Protein AF-M7T7T0-F1 (afdb_monomer)

Foldseek 3Di:
DDPVVCCVVCVVVVVVVVVVPDDPLNVLVVQLVVLVVVLVVLQVVLVVLCPLLPPDPPDQPDPVSLVVNVVSLVVNVVSLLSNLVSLVVSQPPDDPDPVSNVVSVVSSVVSVVSSVVSVVVSLVPPVSSVVNVPPPDDDDDDDDDDDDDDDDDDDDDDDDDDDDDDDDDPPVPPVVVVVVVVLSVVVVVLVVQLVVLVVVLVVLVVVLVVLVVVLVVCVVVVVVVSNVVSVVVNVVSVVVNVVSVVSNVVSVVVVVVSSD

Mean predicted aligned error: 19.82 Å

Secondary structure (DSSP, 8-state):
--HHHHHHHHHHHHHHHHHH---HHHHHHHHHHHHHHHHHHHHHHHHHHHTHHHH-SSSPPPHHHHHHHHHHHHHHHHHHHHHHHHHHHHHTS--S-HHHHHHHHHHHHHHHHHHHHHHHHHHT-HHHHTSTTS-SS---------------------------------SSSHHHHHHHHHHHHHHHHHHHHHHHHHHHHHHHHHHHHHHHHHHHHHHHTT-HHHHHHHHHHHHHHHHHHHHHHHHHHHHHHHHHHTT-

Sequence (260 aa):
MCRDCRTTIFSKRDFVNSTSFKPPDQRAYETLRQFERGIQQLLPNFQKALIPLQQDEASPPSHTQIQTASKLRKRLTDSFTKYDTAARRLRDLKTDSATQKLLQKAIYAAASSFLHMHMLPLKNLPRMLKRSSSSSSSSNNSKGRLLLPNGQSASSTASPLRNGMMTTDLETASQATDAASEASTAVSALETEEKELRERLVVLEEQRYLVQVMIGNAHGARRFEEVSALSRNVEELDVEIREVKGRVGEVEDRWRGVYT

Structure (mmCIF, N/CA/C/O backbone):
data_AF-M7T7T0-F1
#
_entry.id   AF-M7T7T0-F1
#
loop_
_atom_site.group_PDB
_atom_site.id
_atom_site.type_symbol
_atom_site.label_atom_id
_atom_site.label_alt_id
_atom_site.label_comp_id
_atom_site.label_asym_id
_atom_site.label_entity_id
_atom_site.label_seq_id
_atom_site.pdbx_PDB_ins_code
_atom_site.Cartn_x
_atom_site.Cartn_y
_atom_site.Cartn_z
_atom_site.occupancy
_atom_site.B_iso_or_equiv
_atom_site.auth_seq_id
_atom_site.auth_comp_id
_atom_site.auth_asym_id
_atom_site.auth_atom_id
_atom_site.pdbx_PDB_model_num
ATOM 1 N N . MET A 1 1 ? 6.636 17.157 53.186 1.00 70.19 1 MET A N 1
ATOM 2 C CA . MET A 1 1 ? 6.407 18.111 52.073 1.00 70.19 1 MET A CA 1
ATOM 3 C C . MET A 1 1 ? 4.952 17.992 51.639 1.00 70.19 1 MET A C 1
ATOM 5 O O . MET A 1 1 ? 4.494 16.863 51.523 1.00 70.19 1 MET A O 1
ATOM 9 N N . CYS A 1 2 ? 4.221 19.098 51.457 1.00 90.12 2 CYS A N 1
ATOM 10 C CA . CYS A 1 2 ? 2.790 19.042 51.115 1.00 90.12 2 CYS A CA 1
ATOM 11 C C . CYS A 1 2 ? 2.538 18.695 49.632 1.00 90.12 2 CYS A C 1
ATOM 13 O O . CYS A 1 2 ? 3.463 18.749 48.817 1.00 90.12 2 CYS A O 1
ATOM 15 N N . ARG A 1 3 ? 1.296 18.334 49.273 1.00 84.38 3 ARG A N 1
ATOM 16 C CA . ARG A 1 3 ? 0.927 17.945 47.897 1.00 84.38 3 ARG A CA 1
ATOM 17 C C . ARG A 1 3 ? 1.118 19.105 46.917 1.00 84.38 3 ARG A C 1
ATOM 19 O O . ARG A 1 3 ? 1.768 18.931 45.892 1.00 84.38 3 ARG A O 1
ATOM 26 N N . ASP A 1 4 ? 0.645 20.291 47.269 1.00 83.19 4 ASP A N 1
ATOM 27 C CA . ASP A 1 4 ? 0.726 21.486 46.422 1.00 83.19 4 ASP A CA 1
ATOM 28 C C . ASP A 1 4 ? 2.166 21.995 46.326 1.00 83.19 4 ASP A C 1
ATOM 30 O O . ASP A 1 4 ? 2.648 22.276 45.235 1.00 83.19 4 ASP A O 1
ATOM 34 N N . CYS A 1 5 ? 2.898 21.952 47.446 1.00 84.25 5 CYS A N 1
ATOM 35 C CA . CYS A 1 5 ? 4.339 22.188 47.542 1.00 84.25 5 CYS A CA 1
ATOM 36 C C . CYS A 1 5 ? 5.133 21.299 46.569 1.00 84.25 5 CYS A C 1
ATOM 38 O O . CYS A 1 5 ? 6.073 21.754 45.919 1.00 84.25 5 CYS A O 1
ATOM 40 N N . ARG A 1 6 ? 4.776 20.008 46.486 1.00 83.75 6 ARG A N 1
ATOM 41 C CA . ARG A 1 6 ? 5.403 19.051 45.566 1.00 83.75 6 ARG A CA 1
ATOM 42 C C . ARG A 1 6 ? 5.068 19.406 44.118 1.00 83.75 6 ARG A C 1
ATOM 44 O O . ARG A 1 6 ? 5.966 19.405 43.283 1.00 83.75 6 ARG A O 1
ATOM 51 N N . THR A 1 7 ? 3.808 19.729 43.830 1.00 84.44 7 THR A N 1
ATOM 52 C CA . THR A 1 7 ? 3.362 20.085 42.477 1.00 84.44 7 THR A CA 1
ATOM 53 C C . THR A 1 7 ? 4.026 21.374 41.989 1.00 84.44 7 THR A C 1
ATOM 55 O O . THR A 1 7 ? 4.586 21.378 40.899 1.00 84.44 7 THR A O 1
ATOM 58 N N . THR A 1 8 ? 4.058 22.450 42.777 1.00 86.81 8 THR A N 1
ATOM 59 C CA . THR A 1 8 ? 4.677 23.720 42.355 1.00 86.81 8 THR A CA 1
ATOM 60 C C . THR A 1 8 ? 6.179 23.578 42.118 1.00 86.81 8 THR A C 1
ATOM 62 O O . THR A 1 8 ? 6.652 23.947 41.047 1.00 86.81 8 THR A O 1
ATOM 65 N N . ILE A 1 9 ? 6.920 22.975 43.055 1.00 86.19 9 ILE A N 1
ATOM 66 C CA . ILE A 1 9 ? 8.385 22.857 42.961 1.00 86.19 9 ILE A CA 1
ATOM 67 C C . ILE A 1 9 ? 8.821 21.862 41.876 1.00 86.19 9 ILE A C 1
ATOM 69 O O . ILE A 1 9 ? 9.783 22.133 41.156 1.00 86.19 9 ILE A O 1
ATOM 73 N N . PHE A 1 10 ? 8.134 20.724 41.722 1.00 85.00 10 PHE A N 1
ATOM 74 C CA . PHE A 1 10 ? 8.569 19.686 40.781 1.00 85.00 10 PHE A CA 1
ATOM 75 C C . PHE A 1 10 ? 7.846 19.685 39.432 1.00 85.00 10 PHE A C 1
ATOM 77 O O . PHE A 1 10 ? 8.403 19.108 38.506 1.00 85.00 10 PHE A O 1
ATOM 84 N N . SER A 1 11 ? 6.700 20.357 39.252 1.00 82.12 11 SER A N 1
ATOM 85 C CA . SER A 1 11 ? 5.939 20.366 37.979 1.00 82.12 11 SER A CA 1
ATOM 86 C C . SER A 1 11 ? 6.810 20.590 36.744 1.00 82.12 11 SER A C 1
ATOM 88 O O . SER A 1 11 ? 6.761 19.789 35.818 1.00 82.12 11 SER A O 1
ATOM 90 N N . LYS A 1 12 ? 7.666 21.621 36.738 1.00 81.75 12 LYS A N 1
ATOM 91 C CA . LYS A 1 12 ? 8.559 21.917 35.605 1.00 81.75 12 LYS A CA 1
ATOM 92 C C . LYS A 1 12 ? 9.551 20.781 35.322 1.00 81.75 12 LYS A C 1
ATOM 94 O O . LYS A 1 12 ? 9.789 20.453 34.164 1.00 81.75 12 LYS A O 1
ATOM 99 N N . ARG A 1 13 ? 10.118 20.164 36.364 1.00 83.06 13 ARG A N 1
ATOM 100 C CA . ARG A 1 13 ? 11.068 19.045 36.240 1.00 83.06 13 ARG A CA 1
ATOM 101 C C . ARG A 1 13 ? 10.363 17.754 35.826 1.00 83.06 13 ARG A C 1
ATOM 103 O O . ARG A 1 13 ? 10.856 17.031 34.971 1.00 83.06 13 ARG A O 1
ATOM 110 N N . ASP A 1 14 ? 9.205 17.476 36.407 1.00 79.88 14 ASP A N 1
ATOM 111 C CA . ASP A 1 14 ? 8.441 16.254 36.173 1.00 79.88 14 ASP A CA 1
ATOM 112 C C . ASP A 1 14 ? 7.726 16.313 34.805 1.00 79.88 14 ASP A C 1
ATOM 114 O O . ASP A 1 14 ? 7.586 15.287 34.141 1.00 79.88 14 ASP A O 1
ATOM 118 N N . PHE A 1 15 ? 7.413 17.514 34.299 1.00 78.69 15 PHE A N 1
ATOM 119 C CA . PHE A 1 15 ? 7.053 17.774 32.899 1.00 78.69 15 PHE A CA 1
ATOM 120 C C . PHE A 1 15 ? 8.229 17.521 31.939 1.00 78.69 15 PHE A C 1
ATOM 122 O O . PHE A 1 15 ? 8.067 16.839 30.930 1.00 78.69 15 PHE A O 1
ATOM 129 N N . VAL A 1 16 ? 9.441 17.993 32.256 1.00 79.12 16 VAL A N 1
ATOM 130 C CA . VAL A 1 16 ? 10.654 17.690 31.464 1.00 79.12 16 VAL A CA 1
ATOM 131 C C . VAL A 1 16 ? 10.999 16.186 31.492 1.00 79.12 16 VAL A C 1
ATOM 133 O O . VAL A 1 16 ? 11.411 15.615 30.482 1.00 79.12 16 VAL A O 1
ATOM 136 N N . ASN A 1 17 ? 10.759 15.495 32.607 1.00 76.69 17 ASN A N 1
ATOM 137 C CA . ASN A 1 17 ? 10.970 14.047 32.716 1.00 76.69 17 ASN A CA 1
ATOM 138 C C . ASN A 1 17 ? 9.894 13.228 31.981 1.00 76.69 17 ASN A C 1
ATOM 140 O O . ASN A 1 17 ? 10.213 12.214 31.366 1.00 76.69 17 ASN A O 1
ATOM 144 N N . SER A 1 18 ? 8.634 13.668 31.981 1.00 64.94 18 SER A N 1
ATOM 145 C CA . SER A 1 18 ? 7.563 13.006 31.217 1.00 64.94 18 SER A CA 1
ATOM 146 C C . SER A 1 18 ? 7.633 13.297 29.714 1.00 64.94 18 SER A C 1
ATOM 148 O O . SER A 1 18 ? 7.318 12.416 28.922 1.00 64.94 18 SER A O 1
ATOM 150 N N . THR A 1 19 ? 8.134 14.465 29.297 1.00 70.56 19 THR A N 1
ATOM 151 C CA . THR A 1 19 ? 8.412 14.757 27.875 1.00 70.56 19 THR A CA 1
ATOM 152 C C . THR A 1 19 ? 9.708 14.119 27.358 1.00 70.56 19 THR A C 1
ATOM 154 O O . THR A 1 19 ? 9.811 13.858 26.159 1.00 70.56 19 THR A O 1
ATOM 157 N N . SER A 1 20 ? 10.678 13.796 28.225 1.00 72.19 20 SER A N 1
ATOM 158 C CA . SER A 1 20 ? 11.848 12.986 27.837 1.00 72.19 20 SER A CA 1
ATOM 159 C C . SER A 1 20 ? 11.556 11.477 27.799 1.00 72.19 20 SER A C 1
ATOM 161 O O . SER A 1 20 ? 12.158 10.758 26.995 1.00 72.19 20 SER A O 1
ATOM 163 N N . PHE A 1 21 ? 10.582 10.985 28.576 1.00 76.31 21 PHE A N 1
ATOM 164 C CA . PHE A 1 21 ? 10.086 9.610 28.477 1.00 76.31 21 PHE A CA 1
ATOM 165 C C . PHE A 1 21 ? 9.225 9.393 27.218 1.00 76.31 21 PHE A C 1
ATOM 167 O O . PHE A 1 21 ? 7.999 9.337 27.265 1.00 76.31 21 PHE A O 1
ATOM 174 N N . LYS A 1 22 ? 9.871 9.213 26.060 1.00 80.25 22 LYS A N 1
ATOM 175 C CA . LYS A 1 22 ? 9.167 8.796 24.836 1.00 80.25 22 LYS A CA 1
ATOM 176 C C . LYS A 1 22 ? 8.686 7.337 24.951 1.00 80.25 22 LYS A C 1
ATOM 178 O O . LYS A 1 22 ? 9.557 6.463 25.086 1.00 80.25 22 LYS A O 1
ATOM 183 N N . PRO A 1 23 ? 7.377 7.033 24.840 1.00 84.12 23 PRO A N 1
ATOM 184 C CA . PRO A 1 23 ? 6.865 5.660 24.800 1.00 84.12 23 PRO A CA 1
ATOM 185 C C . PRO A 1 23 ? 7.322 4.912 23.529 1.00 84.12 23 PRO A C 1
ATOM 187 O O . PRO A 1 23 ? 7.733 5.550 22.553 1.00 84.12 23 PRO A O 1
ATOM 190 N N . PRO A 1 24 ? 7.280 3.564 23.511 1.00 85.25 24 PRO A N 1
ATOM 191 C CA . PRO A 1 24 ? 7.803 2.767 22.399 1.00 85.25 24 PRO A CA 1
ATOM 192 C C . PRO A 1 24 ? 7.106 3.061 21.061 1.00 85.25 24 PRO A C 1
ATOM 194 O O . PRO A 1 24 ? 7.791 3.193 20.048 1.00 85.25 24 PRO A O 1
ATOM 197 N N . ASP A 1 25 ? 5.786 3.263 21.058 1.00 86.31 25 ASP A N 1
ATOM 198 C CA . ASP A 1 25 ? 4.997 3.637 19.878 1.00 86.31 25 ASP A CA 1
ATOM 199 C C . ASP A 1 25 ? 5.460 4.960 19.264 1.00 86.31 25 ASP A C 1
ATOM 201 O O . ASP A 1 25 ? 5.625 5.055 18.049 1.00 86.31 25 ASP A O 1
ATOM 205 N N . GLN A 1 26 ? 5.736 5.972 20.097 1.00 87.94 26 GLN A N 1
ATOM 206 C CA . GLN A 1 26 ? 6.241 7.259 19.619 1.00 87.94 26 GLN A CA 1
ATOM 207 C C . GLN A 1 26 ? 7.607 7.086 18.949 1.00 87.94 26 GLN A C 1
ATOM 209 O O . GLN A 1 26 ? 7.832 7.651 17.883 1.00 87.94 26 GLN A O 1
ATOM 214 N N . ARG A 1 27 ? 8.509 6.278 19.523 1.00 90.25 27 ARG A N 1
ATOM 215 C CA . ARG A 1 27 ? 9.829 6.005 18.920 1.00 90.25 27 ARG A CA 1
ATOM 216 C C . ARG A 1 27 ? 9.698 5.257 17.590 1.00 90.25 27 ARG A C 1
ATOM 218 O O . ARG A 1 27 ? 10.398 5.587 16.634 1.00 90.25 27 ARG A O 1
ATOM 225 N N . ALA A 1 28 ? 8.794 4.282 17.506 1.00 90.50 28 ALA A N 1
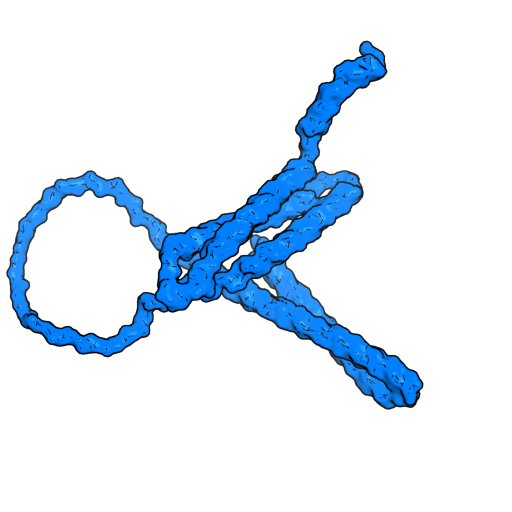ATOM 226 C CA . ALA A 1 28 ? 8.508 3.555 16.271 1.00 90.50 28 ALA A CA 1
ATOM 227 C C . ALA A 1 28 ? 7.891 4.469 15.190 1.00 90.50 28 ALA A C 1
ATOM 229 O O . ALA A 1 28 ? 8.332 4.433 14.042 1.00 90.50 28 ALA A O 1
ATOM 230 N N . TYR A 1 29 ? 6.960 5.357 15.556 1.00 92.81 29 TYR A N 1
ATOM 231 C CA . TYR A 1 29 ? 6.383 6.353 14.647 1.00 92.81 29 TYR A CA 1
ATOM 232 C C . TYR A 1 29 ? 7.406 7.409 14.192 1.00 92.81 29 TYR A C 1
ATOM 234 O O . TYR A 1 29 ? 7.478 7.723 13.005 1.00 92.81 29 TYR A O 1
ATOM 242 N N . GLU A 1 30 ? 8.255 7.914 15.093 1.00 92.94 30 GLU A N 1
ATOM 243 C CA . GLU A 1 30 ? 9.366 8.814 14.746 1.00 92.94 30 GLU A CA 1
ATOM 244 C C . GLU A 1 30 ? 10.352 8.147 13.771 1.00 92.94 30 GLU A C 1
ATOM 246 O O . GLU A 1 30 ? 10.783 8.784 12.810 1.00 92.94 30 GLU A O 1
ATOM 251 N N . THR A 1 31 ? 10.640 6.854 13.958 1.00 93.50 31 THR A N 1
ATOM 252 C CA . THR A 1 31 ? 11.497 6.058 13.058 1.00 93.50 31 THR A CA 1
ATOM 253 C C . THR A 1 31 ? 10.860 5.892 11.672 1.00 93.50 31 THR A C 1
ATOM 255 O O . THR A 1 31 ? 11.511 6.135 10.656 1.00 93.50 31 THR A O 1
ATOM 258 N N . LEU A 1 32 ? 9.569 5.544 11.609 1.00 93.75 32 LEU A N 1
ATOM 259 C CA . LEU A 1 32 ? 8.809 5.453 10.355 1.00 93.75 32 LEU A CA 1
ATOM 260 C C . LEU A 1 32 ? 8.830 6.789 9.597 1.00 93.75 32 LEU A C 1
ATOM 262 O O . LEU A 1 32 ? 9.123 6.830 8.402 1.00 93.75 32 LEU A O 1
ATOM 266 N N . ARG A 1 33 ? 8.607 7.897 10.310 1.00 94.62 33 ARG A N 1
ATOM 267 C CA . ARG A 1 33 ? 8.591 9.253 9.744 1.00 94.62 33 ARG A CA 1
ATOM 268 C C . ARG A 1 33 ? 9.983 9.762 9.344 1.00 94.62 33 ARG A C 1
ATOM 270 O O . ARG A 1 33 ? 10.098 10.641 8.490 1.00 94.62 33 ARG A O 1
ATOM 277 N N . GLN A 1 34 ? 11.053 9.202 9.909 1.00 94.44 34 GLN A N 1
ATOM 278 C CA . GLN A 1 34 ? 12.423 9.435 9.446 1.00 94.44 34 GLN A CA 1
ATOM 279 C C . GLN A 1 34 ? 12.680 8.752 8.093 1.00 94.44 34 GLN A C 1
ATOM 281 O O . GLN A 1 34 ? 13.248 9.383 7.199 1.00 94.44 34 GLN A O 1
ATOM 286 N N . PHE A 1 35 ? 12.214 7.511 7.903 1.00 93.81 35 PHE A N 1
ATOM 287 C CA . PHE A 1 35 ? 12.282 6.836 6.601 1.00 93.81 35 PHE A CA 1
ATOM 288 C C . PHE A 1 35 ? 11.401 7.523 5.543 1.00 93.81 35 PHE A C 1
ATOM 290 O O . PHE A 1 35 ? 11.856 7.698 4.415 1.00 93.81 35 PHE A O 1
ATOM 297 N N . GLU A 1 36 ? 10.203 7.992 5.914 1.00 93.00 36 GLU A N 1
ATOM 298 C CA . GLU A 1 36 ? 9.301 8.779 5.050 1.00 93.00 36 GLU A CA 1
ATOM 299 C C . GLU A 1 36 ? 10.019 9.989 4.423 1.00 93.00 36 GLU A C 1
ATOM 301 O O . GLU A 1 36 ? 10.067 10.141 3.202 1.00 93.00 36 GLU A O 1
ATOM 306 N N . ARG A 1 37 ? 10.664 10.808 5.268 1.00 93.88 37 ARG A N 1
ATOM 307 C CA . ARG A 1 37 ? 11.451 11.981 4.855 1.00 93.88 37 ARG A CA 1
ATOM 308 C C . ARG A 1 37 ? 12.645 11.598 3.983 1.00 93.88 37 ARG A C 1
ATOM 310 O O . ARG A 1 37 ? 12.942 12.293 3.015 1.00 93.88 37 ARG A O 1
ATOM 317 N N . GLY A 1 38 ? 13.316 10.490 4.305 1.00 92.81 38 GLY A N 1
ATOM 318 C CA . GLY A 1 38 ? 14.401 9.947 3.487 1.00 92.81 38 GLY A CA 1
ATOM 319 C C . GLY A 1 38 ? 13.927 9.598 2.075 1.00 92.81 38 GLY A C 1
ATOM 320 O O . GLY A 1 38 ? 14.526 10.039 1.098 1.00 92.81 38 GLY A O 1
ATOM 321 N N . ILE A 1 39 ? 12.806 8.884 1.954 1.00 91.44 39 ILE A N 1
ATOM 322 C CA . ILE A 1 39 ? 12.174 8.543 0.671 1.00 91.44 39 ILE A CA 1
ATOM 323 C C . ILE A 1 39 ? 11.800 9.817 -0.103 1.00 91.44 39 ILE A C 1
ATOM 325 O O . ILE A 1 39 ? 12.199 9.959 -1.259 1.00 91.44 39 ILE A O 1
ATOM 329 N N . GLN A 1 40 ? 11.126 10.776 0.541 1.00 91.00 40 GLN A N 1
ATOM 330 C CA . GLN A 1 40 ? 10.734 12.061 -0.060 1.00 91.00 40 GLN A CA 1
ATOM 331 C C . GLN A 1 40 ? 11.934 12.877 -0.581 1.00 91.00 40 GLN A C 1
ATOM 333 O O . GLN A 1 40 ? 11.810 13.564 -1.592 1.00 91.00 40 GLN A O 1
ATOM 338 N N . GLN A 1 41 ? 13.108 12.783 0.053 1.00 91.19 41 GLN A N 1
ATOM 339 C CA . GLN A 1 41 ? 14.346 13.418 -0.425 1.00 91.19 41 GLN A CA 1
ATOM 340 C C . GLN A 1 41 ? 15.054 12.616 -1.531 1.00 91.19 41 GLN A C 1
ATOM 342 O O . GLN A 1 41 ? 15.694 13.198 -2.410 1.00 91.19 41 GLN A O 1
ATOM 347 N N . LEU A 1 42 ? 14.968 11.285 -1.515 1.00 88.31 42 LEU A N 1
ATOM 348 C CA . LEU A 1 42 ? 15.597 10.419 -2.517 1.00 88.31 42 LEU A CA 1
ATOM 349 C C . LEU A 1 42 ? 14.860 10.436 -3.859 1.00 88.31 42 LEU A C 1
ATOM 351 O O . LEU A 1 42 ? 15.506 10.439 -4.907 1.00 88.31 42 LEU A O 1
ATOM 355 N N . LEU A 1 43 ? 13.529 10.467 -3.830 1.00 86.81 43 LEU A N 1
ATOM 356 C CA . LEU A 1 43 ? 12.667 10.330 -5.002 1.00 86.81 43 LEU A CA 1
ATOM 357 C C . LEU A 1 43 ? 12.887 11.420 -6.082 1.00 86.81 43 LEU A C 1
ATOM 359 O O . LEU A 1 43 ? 13.126 11.037 -7.229 1.00 86.81 43 LEU A O 1
ATOM 363 N N . PRO A 1 44 ? 12.944 12.737 -5.778 1.00 87.50 44 PRO A N 1
ATOM 364 C CA . PRO A 1 44 ? 13.234 13.763 -6.788 1.00 87.50 44 PRO A CA 1
ATOM 365 C C . PRO A 1 44 ? 14.686 13.731 -7.288 1.00 87.50 44 PRO A C 1
ATOM 367 O O . PRO A 1 44 ? 14.959 14.112 -8.424 1.00 87.50 44 PRO A O 1
ATOM 370 N N . ASN A 1 45 ? 15.633 13.254 -6.472 1.00 85.56 45 ASN A N 1
ATOM 371 C CA . ASN A 1 45 ? 17.022 13.064 -6.903 1.00 85.56 45 ASN A CA 1
ATOM 372 C C . ASN A 1 45 ? 17.156 11.879 -7.868 1.00 85.56 45 ASN A C 1
ATOM 374 O O . ASN A 1 45 ? 17.899 11.962 -8.843 1.00 85.56 45 ASN A O 1
ATOM 378 N N . PHE A 1 46 ? 16.397 10.804 -7.638 1.00 83.31 46 PHE A N 1
ATOM 379 C CA . PHE A 1 46 ? 16.285 9.703 -8.586 1.00 83.31 46 PHE A CA 1
ATOM 380 C C . PHE A 1 46 ? 15.602 10.154 -9.885 1.00 83.31 46 PHE A C 1
ATOM 382 O O . PHE A 1 46 ? 16.176 9.949 -10.946 1.00 83.31 46 PHE A O 1
ATOM 389 N N . GLN A 1 47 ? 14.464 10.858 -9.819 1.00 84.06 47 GLN A N 1
ATOM 390 C CA . GLN A 1 47 ? 13.785 11.410 -11.004 1.00 84.06 47 GLN A CA 1
ATOM 391 C C . GLN A 1 47 ? 14.719 12.273 -11.869 1.00 84.06 47 GLN A C 1
ATOM 393 O O . GLN A 1 47 ? 14.809 12.057 -13.074 1.00 84.06 47 GLN A O 1
ATOM 398 N N . LYS A 1 48 ? 15.492 13.186 -11.265 1.00 82.12 48 LYS A N 1
ATOM 399 C CA . LYS A 1 48 ? 16.489 13.998 -11.989 1.00 82.12 48 LYS A CA 1
ATOM 400 C C . LYS A 1 48 ? 17.584 13.165 -12.665 1.00 82.12 48 LYS A C 1
ATOM 402 O O . LYS A 1 48 ? 18.047 13.547 -13.733 1.00 82.12 48 LYS A O 1
ATOM 407 N N . ALA A 1 49 ? 17.981 12.036 -12.077 1.00 78.31 49 ALA A N 1
ATOM 408 C CA . ALA A 1 49 ? 18.958 11.122 -12.671 1.00 78.31 49 ALA A CA 1
ATOM 409 C C . ALA A 1 49 ? 18.394 10.292 -13.843 1.00 78.31 49 ALA A C 1
ATOM 411 O O . ALA A 1 49 ? 19.175 9.689 -14.575 1.00 78.31 49 ALA A O 1
ATOM 412 N N . LEU A 1 50 ? 17.069 10.258 -14.036 1.00 74.31 50 LEU A N 1
ATOM 413 C CA . LEU A 1 50 ? 16.421 9.565 -15.155 1.00 74.31 50 LEU A CA 1
ATOM 414 C C . LEU A 1 50 ? 16.250 10.436 -16.393 1.00 74.31 50 LEU A C 1
ATOM 416 O O . LEU A 1 50 ? 16.314 9.899 -17.489 1.00 74.31 50 LEU A O 1
ATOM 420 N N . ILE A 1 51 ? 16.037 11.747 -16.241 1.00 75.19 51 ILE A N 1
ATOM 421 C CA . ILE A 1 51 ? 15.721 12.638 -17.371 1.00 75.19 51 ILE A CA 1
ATOM 422 C C . ILE A 1 51 ? 16.776 12.535 -18.500 1.00 75.19 51 ILE A C 1
ATOM 424 O O . ILE A 1 51 ? 16.375 12.301 -19.640 1.00 75.19 51 ILE A O 1
ATOM 428 N N . PRO A 1 52 ? 18.103 12.556 -18.229 1.00 68.12 52 PRO A N 1
ATOM 429 C CA . PRO A 1 52 ? 19.118 12.332 -19.268 1.00 68.12 52 PRO A CA 1
ATOM 430 C C . PRO A 1 52 ? 19.089 10.917 -19.871 1.00 68.12 52 PRO A C 1
ATOM 432 O O . PRO A 1 52 ? 19.450 10.728 -21.022 1.00 68.12 52 PRO A O 1
ATOM 435 N N . LEU A 1 53 ? 18.634 9.917 -19.110 1.00 64.50 53 LEU A N 1
ATOM 436 C CA . LEU A 1 53 ? 18.481 8.528 -19.563 1.00 64.50 53 LEU A CA 1
ATOM 437 C C . LEU A 1 53 ? 17.173 8.294 -20.348 1.00 64.50 53 LEU A C 1
ATOM 439 O O . LEU A 1 53 ? 16.916 7.168 -20.771 1.00 64.50 53 LEU A O 1
ATOM 443 N N . GLN A 1 54 ? 16.329 9.322 -20.495 1.00 64.94 54 GLN A N 1
ATOM 444 C CA . GLN A 1 54 ? 15.021 9.260 -21.157 1.00 64.94 54 GLN A CA 1
ATOM 445 C C . GLN A 1 54 ? 14.915 10.129 -22.417 1.00 64.94 54 GLN A C 1
ATOM 447 O O . GLN A 1 54 ? 13.974 9.940 -23.182 1.00 64.94 54 GLN A O 1
ATOM 452 N N . GLN A 1 55 ? 15.827 11.084 -22.621 1.00 61.09 55 GLN A N 1
ATOM 453 C CA . GLN A 1 55 ? 15.726 12.092 -23.687 1.00 61.09 55 GLN A CA 1
ATOM 454 C C . GLN A 1 55 ? 16.726 11.902 -24.838 1.00 61.09 55 GLN A C 1
ATOM 456 O O . GLN A 1 55 ? 16.531 12.489 -25.899 1.00 61.09 55 GLN A O 1
ATOM 461 N N . ASP A 1 56 ? 17.773 11.096 -24.650 1.00 48.53 56 ASP A N 1
ATOM 462 C CA . ASP A 1 56 ? 18.921 11.032 -25.560 1.00 48.53 56 ASP A CA 1
ATOM 463 C C . ASP A 1 56 ? 18.977 9.712 -26.360 1.00 48.53 56 ASP A C 1
ATOM 465 O O . ASP A 1 56 ? 19.501 8.700 -25.900 1.00 48.53 56 ASP A O 1
ATOM 469 N N . GLU A 1 57 ? 18.456 9.737 -27.591 1.00 48.38 57 GLU A N 1
ATOM 470 C CA . GLU A 1 57 ? 18.805 8.765 -28.652 1.00 48.38 57 GLU A CA 1
ATOM 471 C C . GLU A 1 57 ? 20.054 9.218 -29.446 1.00 48.38 57 GLU A C 1
ATOM 473 O O . GLU A 1 57 ? 20.597 8.453 -30.239 1.00 48.38 57 GLU A O 1
ATOM 478 N N . ALA A 1 58 ? 20.524 10.459 -29.246 1.00 51.34 58 ALA A N 1
ATOM 479 C CA . ALA A 1 58 ? 21.662 11.039 -29.968 1.00 51.34 58 ALA A CA 1
ATOM 480 C C . ALA A 1 58 ? 23.002 10.870 -29.225 1.00 51.34 58 ALA A C 1
ATOM 482 O O . ALA A 1 58 ? 24.044 10.701 -29.860 1.00 51.34 58 ALA A O 1
ATOM 483 N N . SER A 1 59 ? 22.978 10.892 -27.890 1.00 49.03 59 SER A N 1
ATOM 484 C CA . SER A 1 59 ? 24.160 10.785 -27.030 1.00 49.03 59 SER A CA 1
ATOM 485 C C . SER A 1 59 ? 24.098 9.492 -26.208 1.00 49.03 59 SER A C 1
ATOM 487 O O . SER A 1 59 ? 23.186 9.346 -25.395 1.00 49.03 59 SER A O 1
ATOM 489 N N . PRO A 1 60 ? 25.048 8.544 -26.338 1.00 54.00 60 PRO A N 1
ATOM 490 C CA . PRO A 1 60 ? 25.025 7.336 -25.518 1.00 54.00 60 PRO A CA 1
ATOM 491 C C . PRO A 1 60 ? 25.163 7.713 -24.029 1.00 54.00 60 PRO A C 1
ATOM 493 O O . PRO A 1 60 ? 26.149 8.364 -23.661 1.00 54.00 60 PRO A O 1
ATOM 496 N N . PRO A 1 61 ? 24.209 7.325 -23.157 1.00 57.44 61 PRO A N 1
ATOM 497 C CA . PRO A 1 61 ? 24.175 7.786 -21.773 1.00 57.44 61 PRO A CA 1
ATOM 498 C C . PRO A 1 61 ? 25.447 7.383 -21.031 1.00 57.44 61 PRO A C 1
ATOM 500 O O . PRO A 1 61 ? 25.874 6.225 -21.066 1.00 57.44 61 PRO A O 1
ATOM 503 N N . SER A 1 62 ? 26.067 8.346 -20.345 1.00 60.34 62 SER A N 1
ATOM 504 C CA . SER A 1 62 ? 27.385 8.133 -19.752 1.00 60.34 62 SER A CA 1
ATOM 505 C C . SER A 1 62 ? 27.328 7.007 -18.720 1.00 60.34 62 SER A C 1
ATOM 507 O O . SER A 1 62 ? 26.450 6.978 -17.855 1.00 60.34 62 SER A O 1
ATOM 509 N N . HIS A 1 63 ? 28.304 6.097 -18.755 1.00 62.34 63 HIS A N 1
ATOM 510 C CA . HIS A 1 63 ? 28.393 4.964 -17.827 1.00 62.34 63 HIS A CA 1
ATOM 511 C C . HIS A 1 63 ? 28.309 5.402 -16.347 1.00 62.34 63 HIS A C 1
ATOM 513 O O . HIS A 1 63 ? 27.751 4.691 -15.509 1.00 62.34 63 HIS A O 1
ATOM 519 N N . THR A 1 64 ? 28.776 6.613 -16.025 1.00 68.88 64 THR A N 1
ATOM 520 C CA . THR A 1 64 ? 28.642 7.216 -14.690 1.00 68.88 64 THR A CA 1
ATOM 521 C C . THR A 1 64 ? 27.186 7.527 -14.315 1.00 68.88 64 THR A C 1
ATOM 523 O O . THR A 1 64 ? 26.794 7.250 -13.183 1.00 68.88 64 THR A O 1
ATOM 526 N N . GLN A 1 65 ? 26.370 8.029 -15.249 1.00 69.06 65 GLN A N 1
ATOM 527 C CA . GLN A 1 65 ? 24.941 8.329 -15.069 1.00 69.06 65 GLN A CA 1
ATOM 528 C C . GLN A 1 65 ? 24.123 7.043 -14.881 1.00 69.06 65 GLN A C 1
ATOM 530 O O . GLN A 1 65 ? 23.304 6.950 -13.968 1.00 69.06 65 GLN A O 1
ATOM 535 N N . ILE A 1 66 ? 24.414 6.007 -15.677 1.00 69.69 66 ILE A N 1
ATOM 536 C CA . ILE A 1 66 ? 23.827 4.665 -15.519 1.00 69.69 66 ILE A CA 1
ATOM 537 C C . ILE A 1 66 ? 24.126 4.116 -14.115 1.00 69.69 66 ILE A C 1
ATOM 539 O O . ILE A 1 66 ? 23.227 3.623 -13.423 1.00 69.69 66 ILE A O 1
ATOM 543 N N . GLN A 1 67 ? 25.373 4.244 -13.647 1.00 72.94 67 GLN A N 1
ATOM 544 C CA . GLN A 1 67 ? 25.752 3.805 -12.305 1.00 72.94 67 GLN A CA 1
ATOM 545 C C . GLN A 1 67 ? 25.117 4.640 -11.185 1.00 72.94 67 GLN A C 1
ATOM 547 O O . GLN A 1 67 ? 24.724 4.060 -10.170 1.00 72.94 67 GLN A O 1
ATOM 552 N N . THR A 1 68 ? 25.012 5.968 -11.306 1.00 76.56 68 THR A N 1
ATOM 553 C CA . THR A 1 68 ? 24.384 6.798 -10.262 1.00 76.56 68 THR A CA 1
ATOM 554 C C . THR A 1 68 ? 22.882 6.552 -10.185 1.00 76.56 68 THR A C 1
ATOM 556 O O . THR A 1 68 ? 22.379 6.357 -9.078 1.00 76.56 68 THR A O 1
ATOM 559 N N . ALA A 1 69 ? 22.181 6.437 -11.317 1.00 74.31 69 ALA A N 1
ATOM 560 C CA . ALA A 1 69 ? 20.773 6.044 -11.355 1.00 74.31 69 ALA A CA 1
ATOM 561 C C . ALA A 1 69 ? 20.553 4.653 -10.731 1.00 74.31 69 ALA A C 1
ATOM 563 O O . ALA A 1 69 ? 19.662 4.484 -9.898 1.00 74.31 69 ALA A O 1
ATOM 564 N N . SER A 1 70 ? 21.413 3.675 -11.037 1.00 75.88 70 SER A N 1
ATOM 565 C CA . SER A 1 70 ? 21.341 2.321 -10.459 1.00 75.88 70 SER A CA 1
ATOM 566 C C . SER A 1 70 ? 21.592 2.307 -8.942 1.00 75.88 70 SER A C 1
ATOM 568 O O . SER A 1 70 ? 20.850 1.672 -8.190 1.00 75.88 70 SER A O 1
ATOM 570 N N . LYS A 1 71 ? 22.592 3.062 -8.462 1.00 80.62 71 LYS A N 1
ATOM 571 C CA . LYS A 1 71 ? 22.898 3.215 -7.025 1.00 80.62 71 LYS A CA 1
ATOM 572 C C . LYS A 1 71 ? 21.775 3.950 -6.280 1.00 80.62 71 LYS A C 1
ATOM 574 O O . LYS A 1 71 ? 21.426 3.557 -5.166 1.00 80.62 71 LYS A O 1
ATOM 579 N N . LEU A 1 72 ? 21.170 4.970 -6.896 1.00 84.06 72 LEU A N 1
ATOM 580 C CA . LEU A 1 72 ? 20.000 5.670 -6.356 1.00 84.06 72 LEU A CA 1
ATOM 581 C C . LEU A 1 72 ? 18.770 4.759 -6.298 1.00 84.06 72 LEU A C 1
ATOM 583 O O . LEU A 1 72 ? 18.133 4.718 -5.248 1.00 84.06 72 LEU A O 1
ATOM 587 N N . ARG A 1 73 ? 18.486 3.981 -7.356 1.00 82.62 73 ARG A N 1
ATOM 588 C CA . ARG A 1 73 ? 17.407 2.978 -7.376 1.00 82.62 73 ARG A CA 1
ATOM 589 C C . ARG A 1 73 ? 17.559 1.996 -6.219 1.00 82.62 73 ARG A C 1
ATOM 591 O O . ARG A 1 73 ? 16.628 1.868 -5.433 1.00 82.62 73 ARG A O 1
ATOM 598 N N . LYS A 1 74 ? 18.739 1.376 -6.060 1.00 82.81 74 LYS A N 1
ATOM 599 C CA . LYS A 1 74 ? 19.000 0.444 -4.951 1.00 82.81 74 LYS A CA 1
ATOM 600 C C . LYS A 1 74 ? 18.769 1.107 -3.590 1.00 82.81 74 LYS A C 1
ATOM 602 O O . LYS A 1 74 ? 17.964 0.609 -2.814 1.00 82.81 74 LYS A O 1
ATOM 607 N N . ARG A 1 75 ? 19.381 2.270 -3.325 1.00 87.00 75 ARG A N 1
ATOM 608 C CA . ARG A 1 75 ? 19.214 2.989 -2.044 1.00 87.00 75 ARG A CA 1
ATOM 609 C C . ARG A 1 75 ? 17.756 3.369 -1.754 1.00 87.00 75 ARG A C 1
ATOM 611 O O . ARG A 1 75 ? 17.355 3.409 -0.593 1.00 87.00 75 ARG A O 1
ATOM 618 N N . LEU A 1 76 ? 16.976 3.668 -2.790 1.00 88.69 76 LEU A N 1
ATOM 619 C CA . LEU A 1 76 ? 15.564 4.024 -2.689 1.00 88.69 76 LEU A CA 1
ATOM 620 C C . LEU A 1 76 ? 14.700 2.782 -2.395 1.00 88.69 76 LEU A C 1
ATOM 622 O O . LEU A 1 76 ? 13.949 2.800 -1.422 1.00 88.69 76 LEU A O 1
ATOM 626 N N . THR A 1 77 ? 14.897 1.666 -3.106 1.00 86.75 77 THR A N 1
ATOM 627 C CA . THR A 1 77 ? 14.287 0.361 -2.773 1.00 86.75 77 THR A CA 1
ATOM 628 C C . THR A 1 77 ? 14.642 -0.092 -1.348 1.00 86.75 77 THR A C 1
ATOM 630 O O . THR A 1 77 ? 13.743 -0.400 -0.567 1.00 86.75 77 THR A O 1
ATOM 633 N N . ASP A 1 78 ? 15.920 -0.008 -0.961 1.00 89.62 78 ASP A N 1
ATOM 634 C CA . ASP A 1 78 ? 16.427 -0.311 0.389 1.00 89.62 78 ASP A CA 1
ATOM 635 C C . ASP A 1 78 ? 15.864 0.617 1.485 1.00 89.62 78 ASP A C 1
ATOM 637 O O . ASP A 1 78 ? 16.062 0.353 2.675 1.00 89.62 78 ASP A O 1
ATOM 641 N N . SER A 1 79 ? 15.245 1.743 1.112 1.00 91.56 79 SER A N 1
ATOM 642 C CA . SER A 1 79 ? 14.575 2.666 2.039 1.00 91.56 79 SER A CA 1
ATOM 643 C C . SER A 1 79 ? 13.094 2.316 2.199 1.00 91.56 79 SER A C 1
ATOM 645 O O . SER A 1 79 ? 12.576 2.378 3.312 1.00 91.56 79 SER A O 1
ATOM 647 N N . PHE A 1 80 ? 12.427 1.874 1.127 1.00 90.50 80 PHE A N 1
ATOM 648 C CA . PHE A 1 80 ? 11.043 1.397 1.193 1.00 90.50 80 PHE A CA 1
ATOM 649 C C . PHE A 1 80 ? 10.890 0.094 1.981 1.00 90.50 80 PHE A C 1
ATOM 651 O O . PHE A 1 80 ? 9.971 -0.007 2.788 1.00 90.50 80 PHE A O 1
ATOM 658 N N . THR A 1 81 ? 11.793 -0.879 1.818 1.00 91.38 81 THR A N 1
ATOM 659 C CA . THR A 1 81 ? 11.737 -2.134 2.597 1.00 91.38 81 THR A CA 1
ATOM 660 C C . THR A 1 81 ? 11.894 -1.869 4.097 1.00 91.38 81 THR A C 1
ATOM 662 O O . THR A 1 81 ? 11.184 -2.451 4.918 1.00 91.38 81 THR A O 1
ATOM 665 N N . LYS A 1 82 ? 12.753 -0.911 4.473 1.00 92.44 82 LYS A N 1
ATOM 666 C CA . LYS A 1 82 ? 12.905 -0.437 5.860 1.00 92.44 82 LYS A CA 1
ATOM 667 C C . LYS A 1 82 ? 11.675 0.319 6.366 1.00 92.44 82 LYS A C 1
ATOM 669 O O . LYS A 1 82 ? 11.306 0.139 7.524 1.00 92.44 82 LYS A O 1
ATOM 674 N N . TYR A 1 83 ? 11.025 1.116 5.516 1.00 94.62 83 TYR A N 1
ATOM 675 C CA . TYR A 1 83 ? 9.771 1.796 5.847 1.00 94.62 83 TYR A CA 1
ATOM 676 C C . TYR A 1 83 ? 8.629 0.799 6.103 1.00 94.62 83 TYR A C 1
ATOM 678 O O . TYR A 1 83 ? 7.980 0.889 7.142 1.00 94.62 83 TYR A O 1
ATOM 686 N N . ASP A 1 84 ? 8.433 -0.198 5.233 1.00 92.25 84 ASP A N 1
ATOM 687 C CA . ASP A 1 84 ? 7.427 -1.253 5.435 1.00 92.25 84 ASP A CA 1
ATOM 688 C C . ASP A 1 84 ? 7.715 -2.089 6.695 1.00 92.25 84 ASP A C 1
ATOM 690 O O . ASP A 1 84 ? 6.842 -2.287 7.540 1.00 9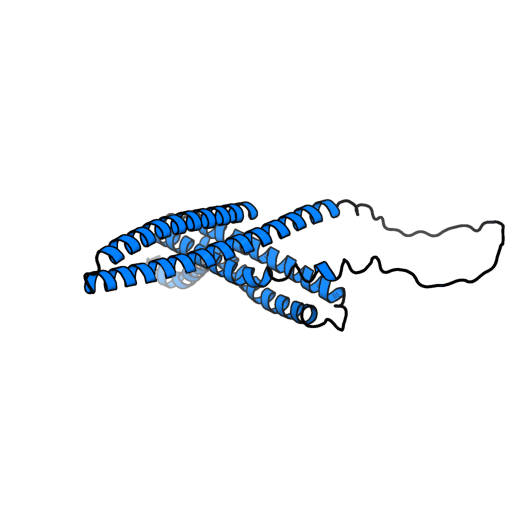2.25 84 ASP A O 1
ATOM 694 N N . THR A 1 85 ? 8.975 -2.485 6.903 1.00 93.38 85 THR A N 1
ATOM 695 C CA . THR A 1 85 ? 9.406 -3.173 8.134 1.00 93.38 85 THR A CA 1
ATOM 696 C C . THR A 1 85 ? 9.105 -2.337 9.387 1.00 93.38 85 THR A C 1
ATOM 698 O O . THR A 1 85 ? 8.641 -2.872 10.396 1.00 93.38 85 THR A O 1
ATOM 701 N N . ALA A 1 86 ? 9.320 -1.016 9.339 1.00 93.56 86 ALA A N 1
ATOM 702 C CA . ALA A 1 86 ? 8.978 -0.111 10.436 1.00 93.56 86 ALA A CA 1
ATOM 703 C C . ALA A 1 86 ? 7.456 0.029 10.634 1.00 93.56 86 ALA A C 1
ATOM 705 O O . ALA A 1 86 ? 6.997 0.059 11.776 1.00 93.56 86 ALA A O 1
ATOM 706 N N . ALA A 1 87 ? 6.670 0.059 9.553 1.00 94.19 87 ALA A N 1
ATOM 707 C CA . ALA A 1 87 ? 5.210 0.116 9.599 1.00 94.19 87 ALA A CA 1
ATOM 708 C C . ALA A 1 87 ? 4.600 -1.154 10.210 1.00 94.19 87 ALA A C 1
ATOM 710 O O . ALA A 1 87 ? 3.768 -1.058 11.115 1.00 94.19 87 ALA A O 1
ATOM 711 N N . ARG A 1 88 ? 5.062 -2.342 9.795 1.00 92.31 88 ARG A N 1
ATOM 712 C CA . ARG A 1 88 ? 4.670 -3.626 10.404 1.00 92.31 88 ARG A CA 1
ATOM 713 C C . ARG A 1 88 ? 5.051 -3.668 11.883 1.00 92.31 88 ARG A C 1
ATOM 715 O O . ARG A 1 88 ? 4.200 -3.935 12.723 1.00 92.31 88 ARG A O 1
ATOM 722 N N . ARG A 1 89 ? 6.283 -3.278 12.234 1.00 91.81 89 ARG A N 1
ATOM 723 C CA . ARG A 1 89 ? 6.743 -3.221 13.634 1.00 91.81 89 ARG A CA 1
ATOM 724 C C . ARG A 1 89 ? 5.933 -2.257 14.514 1.00 91.81 89 ARG A C 1
ATOM 726 O O . ARG A 1 89 ? 5.788 -2.527 15.702 1.00 91.81 89 ARG A O 1
ATOM 733 N N . LEU A 1 90 ? 5.419 -1.155 13.963 1.00 92.00 90 LEU A N 1
ATOM 734 C CA . LEU A 1 90 ? 4.522 -0.236 14.676 1.00 92.00 90 LEU A CA 1
ATOM 735 C C . LEU A 1 90 ? 3.112 -0.828 14.854 1.00 92.00 90 LEU A C 1
ATOM 737 O O . LEU A 1 90 ? 2.510 -0.646 15.908 1.00 92.00 90 LEU A O 1
ATOM 741 N N . ARG A 1 91 ? 2.603 -1.553 13.851 1.00 92.31 91 ARG A N 1
ATOM 742 C CA . ARG A 1 91 ? 1.312 -2.264 13.897 1.00 92.31 91 ARG A CA 1
ATOM 743 C C . ARG A 1 91 ? 1.316 -3.434 14.889 1.00 92.31 91 ARG A C 1
ATOM 745 O O . ARG A 1 91 ? 0.314 -3.671 15.554 1.00 92.31 91 ARG A O 1
ATOM 752 N N . ASP A 1 92 ? 2.434 -4.150 14.971 1.00 90.56 92 ASP A N 1
ATOM 753 C CA . ASP A 1 92 ? 2.580 -5.391 15.745 1.00 90.56 92 ASP A CA 1
ATOM 754 C C . ASP A 1 92 ? 3.113 -5.150 17.174 1.00 90.56 92 ASP A C 1
ATOM 756 O O . ASP A 1 92 ? 3.379 -6.091 17.927 1.00 90.56 92 ASP A O 1
ATOM 760 N N . LEU A 1 93 ? 3.265 -3.883 17.575 1.00 89.44 93 LEU A N 1
ATOM 761 C CA . LEU A 1 93 ? 3.647 -3.508 18.931 1.00 89.44 93 LEU A CA 1
ATOM 762 C C . LEU A 1 93 ? 2.472 -3.751 19.897 1.00 89.44 93 LEU A C 1
ATOM 764 O O . LEU A 1 93 ? 1.384 -3.206 19.711 1.00 89.44 93 LEU A O 1
ATOM 768 N N . LYS A 1 94 ? 2.695 -4.555 20.944 1.00 86.88 94 LYS A N 1
ATOM 769 C CA . LYS A 1 94 ? 1.665 -4.915 21.936 1.00 86.88 94 LYS A CA 1
ATOM 770 C C . LYS A 1 94 ? 1.099 -3.676 22.636 1.00 86.88 94 LYS A C 1
ATOM 772 O O . LYS A 1 94 ? 1.865 -2.876 23.168 1.00 86.88 94 LYS A O 1
ATOM 777 N N . THR A 1 95 ? -0.229 -3.564 22.666 1.00 86.81 95 THR A N 1
ATOM 778 C CA . THR A 1 95 ? -0.957 -2.448 23.281 1.00 86.81 95 THR A CA 1
ATOM 779 C C . THR A 1 95 ? -2.227 -2.914 23.981 1.00 86.81 95 THR A C 1
ATOM 781 O O . THR A 1 95 ? -3.011 -3.687 23.427 1.00 86.81 95 THR A O 1
ATOM 784 N N . ASP A 1 96 ? -2.438 -2.405 25.195 1.00 79.56 96 ASP A N 1
ATOM 785 C CA . ASP A 1 96 ? -3.596 -2.736 26.036 1.00 79.56 96 ASP A CA 1
ATOM 786 C C . ASP A 1 96 ? -4.778 -1.772 25.808 1.00 79.56 96 ASP A C 1
ATOM 788 O O . ASP A 1 96 ? -5.917 -2.060 26.173 1.00 79.56 96 ASP A O 1
ATOM 792 N N . SER A 1 97 ? -4.529 -0.624 25.164 1.00 90.56 97 SER A N 1
ATOM 793 C CA . SER A 1 97 ? -5.546 0.382 24.847 1.00 90.56 97 SER A CA 1
ATOM 794 C C . SER A 1 97 ? -6.173 0.168 23.465 1.00 90.56 97 SER A C 1
ATOM 796 O O . SER A 1 97 ? -5.496 0.186 22.433 1.00 90.56 97 SER A O 1
ATOM 798 N N . ALA A 1 98 ? -7.504 0.057 23.424 1.00 90.06 98 ALA A N 1
ATOM 799 C CA . ALA A 1 98 ? -8.261 -0.102 22.183 1.00 90.06 98 ALA A CA 1
ATOM 800 C C . ALA A 1 98 ? -8.083 1.079 21.206 1.00 90.06 98 ALA A C 1
ATOM 802 O O . ALA A 1 98 ? -7.985 0.864 19.997 1.00 90.06 98 ALA A O 1
ATOM 803 N N . THR A 1 99 ? -7.981 2.318 21.704 1.00 88.50 99 THR A N 1
ATOM 804 C CA . THR A 1 99 ? -7.765 3.506 20.855 1.00 88.50 99 THR A CA 1
ATOM 805 C C . THR A 1 99 ? -6.367 3.520 20.240 1.00 88.50 99 THR A C 1
ATOM 807 O O . THR A 1 99 ? -6.204 3.899 19.081 1.00 88.50 99 THR A O 1
ATOM 810 N N . GLN A 1 100 ? -5.366 3.028 20.970 1.00 88.12 100 GLN A N 1
ATOM 811 C CA . GLN A 1 100 ? -3.991 2.893 20.493 1.00 88.12 100 GLN A CA 1
ATOM 812 C C . GLN A 1 100 ? -3.884 1.824 19.395 1.00 88.12 100 GLN A C 1
ATOM 814 O O . GLN A 1 100 ? -3.254 2.057 18.366 1.00 88.12 100 GLN A O 1
ATOM 819 N N . LYS A 1 101 ? -4.599 0.703 19.544 1.00 91.44 101 LYS A N 1
ATOM 820 C CA . LYS A 1 101 ? -4.708 -0.348 18.519 1.00 91.44 101 LYS A CA 1
ATOM 821 C C . LYS A 1 101 ? -5.417 0.128 17.241 1.00 91.44 101 LYS A C 1
ATOM 823 O O . LYS A 1 101 ? -5.063 -0.300 16.142 1.00 91.44 101 LYS A O 1
ATOM 828 N N . LEU A 1 102 ? -6.396 1.032 17.357 1.00 91.62 102 LEU A N 1
ATOM 829 C CA . LEU A 1 102 ? -7.010 1.707 16.203 1.00 91.62 102 LEU A CA 1
ATOM 830 C C . LEU A 1 102 ? -6.027 2.679 15.528 1.00 91.62 102 LEU A C 1
ATOM 832 O O . LEU A 1 102 ? -5.890 2.647 14.306 1.00 91.62 102 LEU A O 1
ATOM 836 N N . LEU A 1 103 ? -5.292 3.478 16.310 1.00 92.31 103 LEU A N 1
ATOM 837 C CA . LEU A 1 103 ? -4.257 4.391 15.811 1.00 92.31 103 LEU A CA 1
ATOM 838 C C . LEU A 1 103 ? -3.162 3.640 15.033 1.00 92.31 103 LEU A C 1
ATOM 840 O O . LEU A 1 103 ? -2.832 4.024 13.914 1.00 92.31 103 LEU A O 1
ATOM 844 N N . GLN A 1 104 ? -2.642 2.539 15.584 1.00 92.94 104 GLN A N 1
ATOM 845 C CA . GLN A 1 104 ? -1.643 1.681 14.935 1.00 92.94 104 GLN A CA 1
ATOM 846 C C . GLN A 1 104 ? -2.129 1.149 13.576 1.00 92.94 104 GLN A C 1
ATOM 848 O O . GLN A 1 104 ? -1.396 1.222 12.588 1.00 92.94 104 GLN A O 1
ATOM 853 N N . LYS A 1 105 ? -3.382 0.674 13.493 1.00 92.56 105 LYS A N 1
ATOM 854 C CA . LYS A 1 105 ? -4.000 0.241 12.225 1.00 92.56 105 LYS A CA 1
ATOM 855 C C . LYS A 1 105 ? -4.129 1.385 11.216 1.00 92.56 105 LYS A C 1
ATOM 857 O O . LYS A 1 105 ? -3.813 1.187 10.046 1.00 92.56 105 LYS A O 1
ATOM 862 N N . ALA A 1 106 ? -4.564 2.566 11.656 1.00 92.81 106 ALA A N 1
ATOM 863 C CA . ALA A 1 106 ? -4.713 3.735 10.790 1.00 92.81 106 ALA A CA 1
ATOM 864 C C . ALA A 1 106 ? -3.361 4.220 10.234 1.00 92.81 106 ALA A C 1
ATOM 866 O O . ALA A 1 106 ? -3.254 4.498 9.040 1.00 92.81 106 ALA A O 1
ATOM 867 N N . ILE A 1 107 ? -2.311 4.248 11.065 1.00 93.50 107 ILE A N 1
ATOM 868 C CA . ILE A 1 107 ? -0.951 4.588 10.620 1.00 93.50 107 ILE A CA 1
ATOM 869 C C . ILE A 1 107 ? -0.426 3.536 9.635 1.00 93.50 107 ILE A C 1
ATOM 871 O O . ILE A 1 107 ? 0.152 3.911 8.618 1.00 93.50 107 ILE A O 1
ATOM 875 N N . TYR A 1 108 ? -0.657 2.241 9.882 1.00 94.62 108 TYR A N 1
ATOM 876 C CA . TYR A 1 108 ? -0.263 1.183 8.946 1.00 94.62 108 TYR A CA 1
ATOM 877 C C . TYR A 1 108 ? -0.960 1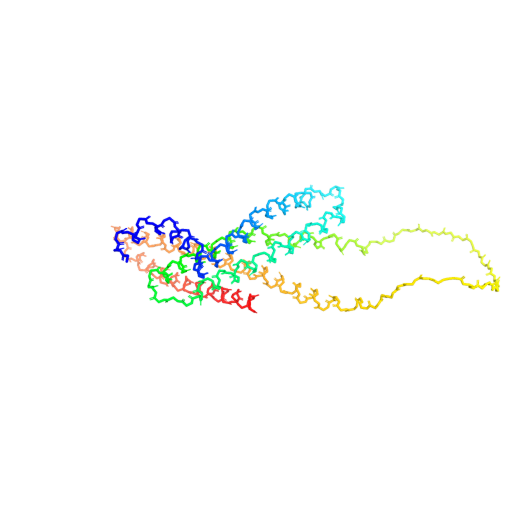.330 7.583 1.00 94.62 108 TYR A C 1
ATOM 879 O O . TYR A 1 108 ? -0.290 1.289 6.557 1.00 94.62 108 TYR A O 1
ATOM 887 N N . ALA A 1 109 ? -2.272 1.587 7.554 1.00 93.31 109 ALA A N 1
ATOM 888 C CA . ALA A 1 109 ? -3.010 1.803 6.306 1.00 93.31 109 ALA A CA 1
ATOM 889 C C . ALA A 1 109 ? -2.511 3.040 5.529 1.00 93.31 109 ALA A C 1
ATOM 891 O O . ALA A 1 109 ? -2.319 2.976 4.313 1.00 93.31 109 ALA A O 1
ATOM 892 N N . ALA A 1 110 ? -2.234 4.148 6.226 1.00 93.25 110 ALA A N 1
ATOM 893 C CA . ALA A 1 110 ? -1.637 5.339 5.621 1.00 93.25 110 ALA A CA 1
ATOM 894 C C . ALA A 1 110 ? -0.224 5.061 5.069 1.00 93.25 110 ALA A C 1
ATOM 896 O O . ALA A 1 110 ? 0.108 5.504 3.969 1.00 93.25 110 ALA A O 1
ATOM 897 N N . ALA A 1 111 ? 0.583 4.279 5.793 1.00 92.56 111 ALA A N 1
ATOM 898 C CA . ALA A 1 111 ? 1.910 3.854 5.361 1.00 92.56 111 ALA A CA 1
ATOM 899 C C . ALA A 1 111 ? 1.857 2.946 4.118 1.00 92.56 111 ALA A C 1
ATOM 901 O O . ALA A 1 111 ? 2.631 3.152 3.185 1.00 92.56 111 ALA A O 1
ATOM 902 N N . SER A 1 112 ? 0.915 1.999 4.045 1.00 90.31 112 SER A N 1
ATOM 903 C CA . SER A 1 112 ? 0.692 1.187 2.840 1.00 90.31 112 SER A CA 1
ATOM 904 C C . SER A 1 112 ? 0.291 2.050 1.637 1.00 90.31 112 SER A C 1
ATOM 906 O O . SER A 1 112 ? 0.860 1.892 0.560 1.00 90.31 112 SER A O 1
ATOM 908 N N . SER A 1 113 ? -0.606 3.026 1.816 1.00 89.62 113 SER A N 1
ATOM 909 C CA . SER A 1 113 ? -0.975 3.969 0.747 1.00 89.62 113 SER A CA 1
ATOM 910 C C . SER A 1 113 ? 0.230 4.786 0.247 1.00 89.62 113 SER A C 1
ATOM 912 O O . SER A 1 113 ? 0.478 4.863 -0.958 1.00 89.62 113 SER A O 1
ATOM 914 N N . PHE A 1 114 ? 1.058 5.303 1.165 1.00 89.75 114 PHE A N 1
ATOM 915 C CA . PHE A 1 114 ? 2.312 5.995 0.838 1.00 89.75 114 PHE A CA 1
ATOM 916 C C . PHE A 1 114 ? 3.290 5.101 0.054 1.00 89.75 114 PHE A C 1
ATOM 918 O O . PHE A 1 114 ? 3.854 5.539 -0.952 1.00 89.75 114 PHE A O 1
ATOM 925 N N . LEU A 1 115 ? 3.466 3.840 0.472 1.00 88.75 115 LEU A N 1
ATOM 926 C CA . LEU A 1 115 ? 4.294 2.863 -0.243 1.00 88.75 115 LEU A CA 1
ATOM 927 C C . LEU A 1 115 ? 3.811 2.664 -1.682 1.00 88.75 115 LEU A C 1
ATOM 929 O O . LEU A 1 115 ? 4.619 2.767 -2.601 1.00 88.75 115 LEU A O 1
ATOM 933 N N . HIS A 1 116 ? 2.516 2.412 -1.886 1.00 82.69 116 HIS A N 1
ATOM 934 C CA . HIS A 1 116 ? 1.953 2.139 -3.211 1.00 82.69 116 HIS A CA 1
ATOM 935 C C . HIS A 1 116 ? 2.111 3.356 -4.141 1.00 82.69 116 HIS A C 1
ATOM 937 O O . HIS A 1 116 ? 2.634 3.219 -5.250 1.00 82.69 116 HIS A O 1
ATOM 943 N N . MET A 1 117 ? 1.771 4.557 -3.656 1.00 84.25 117 MET A N 1
ATOM 944 C CA . MET A 1 117 ? 1.897 5.806 -4.419 1.00 84.25 117 MET A CA 1
ATOM 945 C C . MET A 1 117 ? 3.331 6.121 -4.858 1.00 84.25 117 MET A C 1
ATOM 947 O O . MET A 1 117 ? 3.538 6.632 -5.958 1.00 84.25 117 MET A O 1
ATOM 951 N N . HIS A 1 118 ? 4.328 5.830 -4.019 1.00 79.12 118 HIS A N 1
ATOM 952 C CA . HIS A 1 118 ? 5.724 6.156 -4.318 1.00 79.12 118 HIS A CA 1
ATOM 953 C C . HIS A 1 118 ? 6.526 5.004 -4.943 1.00 79.12 118 HIS A C 1
ATOM 955 O O . HIS A 1 118 ? 7.561 5.277 -5.549 1.00 79.12 118 HIS A O 1
ATOM 961 N N . MET A 1 119 ? 6.048 3.755 -4.875 1.00 76.38 119 MET A N 1
ATOM 962 C CA . MET A 1 119 ? 6.597 2.603 -5.611 1.00 76.38 119 MET A CA 1
ATOM 963 C C . MET A 1 119 ? 6.235 2.619 -7.100 1.00 76.38 119 MET A C 1
ATOM 965 O O . MET A 1 119 ? 7.081 2.287 -7.931 1.00 76.38 119 MET A O 1
ATOM 969 N N . LEU A 1 120 ? 5.003 3.003 -7.455 1.00 62.62 120 LEU A N 1
ATOM 970 C CA . LEU A 1 120 ? 4.510 2.924 -8.837 1.00 62.62 120 LEU A CA 1
ATOM 971 C C . LEU A 1 120 ? 5.405 3.679 -9.856 1.00 62.62 120 LEU A C 1
ATOM 973 O O . LEU A 1 120 ? 5.772 3.083 -10.870 1.00 62.62 120 LEU A O 1
ATOM 977 N N . PRO A 1 121 ? 5.897 4.913 -9.593 1.00 60.31 121 PRO A N 1
ATOM 978 C CA . PRO A 1 121 ? 6.790 5.617 -10.523 1.00 60.31 121 PRO A CA 1
ATOM 979 C C . PRO A 1 121 ? 8.174 4.968 -10.721 1.00 60.31 121 PRO A C 1
ATOM 981 O O . PRO A 1 121 ? 8.889 5.332 -11.652 1.00 60.31 121 PRO A O 1
ATOM 984 N N . LEU A 1 122 ? 8.583 4.029 -9.857 1.00 57.97 122 LEU A N 1
ATOM 985 C CA . LEU A 1 122 ? 9.888 3.353 -9.923 1.00 57.97 122 LEU A CA 1
ATOM 986 C C . LEU A 1 122 ? 9.880 2.097 -10.801 1.00 57.97 122 LEU A C 1
ATOM 988 O O . LEU A 1 122 ? 10.919 1.734 -11.368 1.00 57.97 122 LEU A O 1
ATOM 992 N N . LYS A 1 123 ? 8.730 1.419 -10.911 1.00 52.62 123 LYS A N 1
ATOM 993 C CA . LYS A 1 123 ? 8.612 0.141 -11.630 1.00 52.62 123 LYS A CA 1
ATOM 994 C C . LYS A 1 123 ? 8.642 0.293 -13.154 1.00 52.62 123 LYS A C 1
ATOM 996 O O . LYS A 1 123 ? 9.142 -0.604 -13.822 1.00 52.62 123 LYS A O 1
ATOM 1001 N N . ASN A 1 124 ? 8.291 1.460 -13.699 1.00 50.06 124 ASN A N 1
ATOM 1002 C CA . ASN A 1 124 ? 8.256 1.731 -15.149 1.00 50.06 124 ASN A CA 1
ATOM 1003 C C . ASN A 1 124 ? 9.634 1.789 -15.857 1.00 50.06 124 ASN A C 1
ATOM 1005 O O . ASN A 1 124 ? 9.703 1.971 -17.069 1.00 50.06 124 ASN A O 1
ATOM 1009 N N 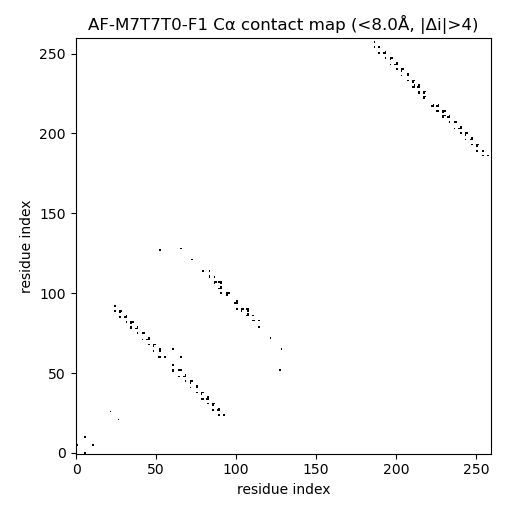. LEU A 1 125 ? 10.746 1.654 -15.125 1.00 51.12 125 LEU A N 1
ATOM 1010 C CA . LEU A 1 125 ? 12.092 2.027 -15.592 1.00 51.12 125 LEU A CA 1
ATOM 1011 C C . LEU A 1 125 ? 13.117 0.903 -15.900 1.00 51.12 125 LEU A C 1
ATOM 1013 O O . LEU A 1 125 ? 14.106 1.205 -16.571 1.00 51.12 125 LEU A O 1
ATOM 1017 N N . PRO A 1 126 ? 12.989 -0.374 -15.464 1.00 48.22 126 PRO A N 1
ATOM 1018 C CA . PRO A 1 126 ? 14.051 -1.369 -15.665 1.00 48.22 126 PRO A CA 1
ATOM 1019 C C . PRO A 1 126 ? 14.234 -1.772 -17.139 1.00 48.22 126 PRO A C 1
ATOM 1021 O O . PRO A 1 126 ? 15.299 -2.266 -17.503 1.00 48.22 126 PRO A O 1
ATOM 1024 N N . ARG A 1 127 ? 13.240 -1.525 -18.007 1.00 46.28 127 ARG A N 1
ATOM 1025 C CA . ARG A 1 127 ? 13.322 -1.844 -19.444 1.00 46.28 127 ARG A CA 1
ATOM 1026 C C . ARG A 1 127 ? 14.300 -0.950 -20.223 1.00 46.28 127 ARG A C 1
ATOM 1028 O O . ARG A 1 127 ? 14.761 -1.371 -21.279 1.00 46.28 127 ARG A O 1
ATOM 1035 N N . MET A 1 128 ? 14.648 0.238 -19.717 1.00 48.28 128 MET A N 1
ATOM 1036 C CA . MET A 1 128 ? 15.541 1.178 -20.419 1.00 48.28 128 MET A CA 1
ATOM 1037 C C . MET A 1 128 ? 17.024 0.850 -20.182 1.00 48.28 128 MET A C 1
ATOM 1039 O O . MET A 1 128 ? 17.794 0.732 -21.132 1.00 48.28 128 MET A O 1
ATOM 1043 N N . LEU A 1 129 ? 17.410 0.581 -18.929 1.00 48.22 129 LEU A N 1
ATOM 1044 C CA . LEU A 1 129 ? 18.802 0.281 -18.550 1.00 48.22 129 LEU A CA 1
ATOM 1045 C C . LEU A 1 129 ? 19.354 -1.027 -19.156 1.00 48.22 129 LEU A C 1
ATOM 1047 O O . LEU A 1 129 ? 20.568 -1.202 -19.215 1.00 48.22 129 LEU A O 1
ATOM 1051 N N . LYS A 1 130 ? 18.490 -1.938 -19.631 1.00 43.00 130 LYS A N 1
ATOM 1052 C CA . LYS A 1 130 ? 18.910 -3.201 -20.270 1.00 43.00 130 LYS A CA 1
ATOM 1053 C C . LYS A 1 130 ? 19.354 -3.033 -21.735 1.00 43.00 130 LYS A C 1
ATOM 1055 O O . LYS A 1 130 ? 19.978 -3.943 -22.268 1.00 43.00 130 LYS A O 1
ATOM 1060 N N . ARG A 1 131 ? 19.091 -1.887 -22.387 1.00 46.22 131 ARG A N 1
ATOM 1061 C CA . ARG A 1 131 ? 19.522 -1.633 -23.783 1.00 46.22 131 ARG A CA 1
ATOM 1062 C C . ARG A 1 131 ? 20.993 -1.222 -23.915 1.00 46.22 131 ARG A C 1
ATOM 1064 O O . ARG A 1 131 ? 21.606 -1.500 -24.939 1.00 46.22 131 ARG A O 1
ATOM 1071 N N . SER A 1 132 ? 21.582 -0.613 -22.885 1.00 41.00 132 SER A N 1
ATOM 1072 C CA . SER A 1 132 ? 22.979 -0.146 -22.905 1.00 41.00 132 SER A CA 1
ATOM 1073 C C . SER A 1 132 ? 24.029 -1.234 -22.643 1.00 41.00 132 SER A C 1
ATOM 1075 O O . SER A 1 132 ? 25.210 -0.986 -22.851 1.00 41.00 132 SER A O 1
ATOM 1077 N N . SER A 1 133 ? 23.630 -2.428 -22.188 1.00 42.50 133 SER A N 1
ATOM 1078 C CA . SER A 1 133 ? 24.539 -3.562 -21.935 1.00 42.50 133 SER A CA 1
ATOM 1079 C C . SER A 1 133 ? 24.468 -4.665 -22.999 1.00 42.50 133 SER A C 1
ATOM 1081 O O . SER A 1 133 ? 25.078 -5.714 -22.819 1.00 42.50 133 SER A O 1
ATOM 1083 N N . SER A 1 134 ? 23.708 -4.467 -24.084 1.00 40.34 134 SER A N 1
ATOM 1084 C CA . SER A 1 134 ? 23.495 -5.469 -25.143 1.00 40.34 134 SER A CA 1
ATOM 1085 C C . SER A 1 134 ? 23.860 -4.977 -26.550 1.00 40.34 134 SER A C 1
ATOM 1087 O O . SER A 1 134 ? 23.425 -5.570 -27.533 1.00 40.34 134 SER A O 1
ATOM 1089 N N . SER A 1 135 ? 24.623 -3.886 -26.671 1.00 39.19 135 SER A N 1
ATOM 1090 C CA . SER A 1 135 ? 25.036 -3.294 -27.955 1.00 39.19 135 SER A CA 1
ATOM 1091 C C . SER A 1 135 ? 26.394 -3.793 -28.474 1.00 39.19 135 SER A C 1
ATOM 1093 O O . SER A 1 135 ? 26.816 -3.406 -29.560 1.00 39.19 135 SER A O 1
ATOM 1095 N N . SER A 1 136 ? 27.082 -4.671 -27.737 1.00 43.06 136 SER A N 1
ATOM 1096 C CA . SER A 1 136 ? 28.414 -5.188 -28.077 1.00 43.06 136 SER A CA 1
ATOM 1097 C C . SER A 1 136 ? 28.378 -6.615 -28.647 1.00 43.06 136 SER A C 1
ATOM 1099 O O . SER A 1 136 ? 29.027 -7.514 -28.111 1.00 43.06 136 SER A O 1
ATOM 1101 N N . SER A 1 137 ? 27.610 -6.844 -29.720 1.00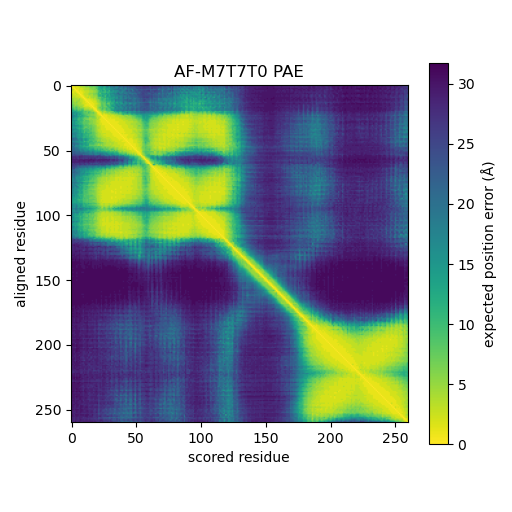 43.53 137 SER A N 1
ATOM 1102 C CA . SER A 1 137 ? 27.734 -8.030 -30.591 1.00 43.53 137 SER A CA 1
ATOM 1103 C C . SER A 1 137 ? 27.018 -7.864 -31.939 1.00 43.53 137 SER A C 1
ATOM 1105 O O . SER A 1 137 ? 25.895 -7.377 -31.996 1.00 43.53 137 SER A O 1
ATOM 1107 N N . SER A 1 138 ? 27.650 -8.385 -32.995 1.00 36.44 138 SER A N 1
ATOM 1108 C CA . SER A 1 138 ? 27.033 -8.807 -34.266 1.00 36.44 138 SER A CA 1
ATOM 1109 C C . SER A 1 138 ? 26.376 -7.756 -35.184 1.00 36.44 138 SER A C 1
ATOM 1111 O O . SER A 1 138 ? 25.160 -7.727 -35.356 1.00 36.44 138 SER A O 1
ATOM 1113 N N . SER A 1 139 ? 27.198 -7.050 -35.965 1.00 32.69 139 SER A N 1
ATOM 1114 C CA . SER A 1 139 ? 26.882 -6.745 -37.374 1.00 32.69 139 SER A CA 1
ATOM 1115 C C . SER A 1 139 ? 28.140 -6.947 -38.237 1.00 32.69 139 SER A C 1
ATOM 1117 O O . SER A 1 139 ? 29.259 -6.901 -37.728 1.00 32.69 139 SER A O 1
ATOM 1119 N N . ASN A 1 140 ? 27.971 -7.339 -39.504 1.00 40.78 140 ASN A N 1
ATOM 1120 C CA . ASN A 1 140 ? 28.948 -8.198 -40.188 1.00 40.78 140 ASN A CA 1
ATOM 1121 C C . ASN A 1 140 ? 29.652 -7.533 -41.393 1.00 40.78 140 ASN A C 1
ATOM 1123 O O . ASN A 1 140 ? 29.040 -6.765 -42.127 1.00 40.78 140 ASN A O 1
ATOM 1127 N N . ASN A 1 141 ? 30.894 -7.964 -41.653 1.00 41.88 141 ASN A N 1
ATOM 1128 C CA . ASN A 1 141 ? 31.562 -7.998 -42.965 1.00 41.88 141 ASN A CA 1
ATOM 1129 C C . ASN A 1 141 ? 31.808 -6.673 -43.738 1.00 41.88 141 ASN A C 1
ATOM 1131 O O . ASN A 1 141 ? 30.994 -6.264 -44.565 1.00 41.88 141 ASN A O 1
ATOM 1135 N N . SER A 1 142 ? 33.036 -6.128 -43.662 1.00 36.41 142 SER A N 1
ATOM 1136 C CA . SER A 1 142 ? 33.658 -5.499 -44.846 1.00 36.41 142 SER A CA 1
ATOM 1137 C C . SER A 1 142 ? 35.203 -5.573 -44.898 1.00 36.41 142 SER A C 1
ATOM 1139 O O . SER A 1 142 ? 35.914 -5.059 -44.046 1.00 36.41 142 SER A O 1
ATOM 1141 N N . LYS A 1 143 ? 35.697 -6.235 -45.957 1.00 40.38 143 LYS A N 1
ATOM 1142 C CA . LYS A 1 143 ? 36.952 -6.025 -46.726 1.00 40.38 143 LYS A CA 1
ATOM 1143 C C . LYS A 1 143 ? 38.156 -5.336 -46.029 1.00 40.38 143 LYS A C 1
ATOM 1145 O O . LYS A 1 143 ? 38.205 -4.115 -45.952 1.00 40.38 143 LYS A O 1
ATOM 1150 N N . GLY A 1 144 ? 39.226 -6.097 -45.753 1.00 36.81 144 GLY A N 1
ATOM 1151 C CA . GLY A 1 144 ? 40.534 -5.556 -45.327 1.00 36.81 144 GLY A CA 1
ATOM 1152 C C . GLY A 1 144 ? 41.734 -6.469 -45.636 1.00 36.81 144 GLY A C 1
ATOM 1153 O O . GLY A 1 144 ? 42.279 -7.097 -44.737 1.00 36.81 144 GLY A O 1
ATOM 1154 N N . ARG A 1 145 ? 42.144 -6.579 -46.910 1.00 39.34 145 ARG A N 1
ATOM 1155 C CA . ARG A 1 145 ? 43.289 -7.411 -47.353 1.00 39.34 145 ARG A CA 1
ATOM 1156 C C . ARG A 1 145 ? 44.593 -6.598 -47.377 1.00 39.34 145 ARG A C 1
ATOM 1158 O O . ARG A 1 145 ? 44.733 -5.764 -48.266 1.00 39.34 145 ARG A O 1
ATOM 1165 N N . LEU A 1 146 ? 45.571 -6.928 -46.528 1.00 38.81 146 LEU A N 1
ATOM 1166 C CA . LEU A 1 146 ? 46.992 -6.561 -46.692 1.00 38.81 146 LEU A CA 1
ATOM 1167 C C . LEU A 1 146 ? 47.937 -7.683 -46.211 1.00 38.81 146 LEU A C 1
ATOM 1169 O O . LEU A 1 146 ? 47.487 -8.675 -45.644 1.00 38.81 146 LEU A O 1
ATOM 1173 N N . LEU A 1 147 ? 49.224 -7.557 -46.557 1.00 36.19 147 LEU A N 1
ATOM 1174 C CA . LEU A 1 147 ? 50.264 -8.602 -46.592 1.00 36.19 147 LEU A CA 1
ATOM 1175 C C . LEU A 1 147 ? 51.639 -7.973 -46.195 1.00 36.19 147 LEU A C 1
ATOM 1177 O O . LEU A 1 147 ? 51.711 -6.752 -46.085 1.00 36.19 147 LEU A O 1
ATOM 1181 N N . LEU A 1 148 ? 52.768 -8.676 -45.992 1.00 41.16 148 LEU A N 1
ATOM 1182 C CA . LEU A 1 148 ? 53.080 -10.082 -46.298 1.00 41.16 148 LEU A CA 1
ATOM 1183 C C . LEU A 1 148 ? 53.743 -10.871 -45.108 1.00 41.16 148 LEU A C 1
ATOM 1185 O O . LEU A 1 148 ? 52.935 -11.258 -44.265 1.00 41.16 148 LEU A O 1
ATOM 1189 N N . PRO A 1 149 ? 55.063 -11.207 -44.963 1.00 51.50 149 PRO A N 1
ATOM 1190 C CA . PRO A 1 149 ? 55.434 -12.424 -44.204 1.00 51.50 149 PRO A CA 1
ATOM 1191 C C . PRO A 1 149 ? 56.563 -12.337 -43.134 1.00 51.50 149 PRO A C 1
ATOM 1193 O O . PRO A 1 149 ? 57.475 -11.527 -43.228 1.00 51.50 149 PRO A O 1
ATOM 1196 N N . ASN A 1 150 ? 56.576 -13.354 -42.256 1.00 38.69 150 ASN A N 1
ATOM 1197 C CA . ASN A 1 150 ? 57.753 -14.098 -41.747 1.00 38.69 150 ASN A CA 1
ATOM 1198 C C . ASN A 1 150 ? 58.817 -13.424 -40.833 1.00 38.69 150 ASN A C 1
ATOM 1200 O O . ASN A 1 150 ? 59.334 -12.347 -41.101 1.00 38.69 150 ASN A O 1
ATOM 1204 N N . GLY A 1 151 ? 59.249 -14.172 -39.808 1.00 32.28 151 GLY A N 1
ATOM 1205 C CA . GLY A 1 151 ? 60.394 -13.870 -38.937 1.00 32.28 151 GLY A CA 1
ATOM 1206 C C . GLY A 1 151 ? 60.424 -14.794 -37.711 1.00 32.28 151 GLY A C 1
ATOM 1207 O O . GLY A 1 151 ? 59.398 -14.979 -37.063 1.00 32.28 151 GLY A O 1
ATOM 1208 N N . GLN A 1 152 ? 61.573 -15.404 -37.402 1.00 35.66 152 GLN A N 1
ATOM 1209 C CA . GLN A 1 152 ? 61.742 -16.361 -36.294 1.00 35.66 152 GLN A CA 1
ATOM 1210 C C . GLN A 1 152 ? 62.734 -15.844 -35.233 1.00 35.66 152 GLN A C 1
ATOM 1212 O O . GLN A 1 152 ? 63.542 -14.964 -35.520 1.00 35.66 152 GLN A O 1
ATOM 1217 N N . SER A 1 153 ? 62.724 -16.512 -34.071 1.00 33.84 153 SER A N 1
ATOM 1218 C CA . SER A 1 153 ? 63.839 -16.658 -33.110 1.00 33.84 153 SER A CA 1
ATOM 1219 C C . SER A 1 153 ? 63.968 -15.699 -31.907 1.00 33.8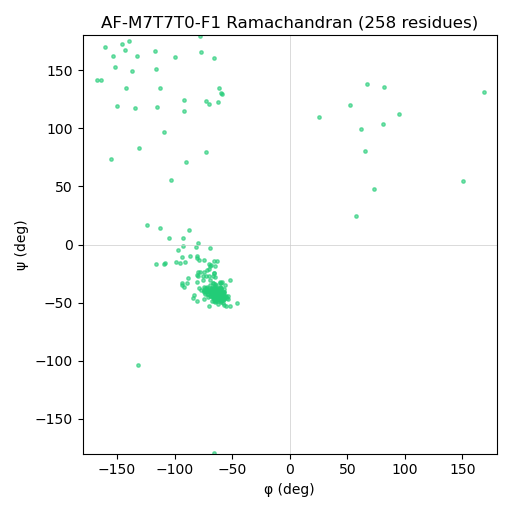4 153 SER A C 1
ATOM 1221 O O . SER A 1 153 ? 64.425 -14.571 -32.016 1.00 33.84 153 SER A O 1
ATOM 1223 N N . ALA A 1 154 ? 63.757 -16.315 -30.735 1.00 34.25 154 ALA A N 1
ATOM 1224 C CA . ALA A 1 154 ? 64.707 -16.413 -29.614 1.00 34.25 154 ALA A CA 1
ATOM 1225 C C . ALA A 1 154 ? 64.918 -15.275 -28.577 1.00 34.25 154 ALA A C 1
ATOM 1227 O O . ALA A 1 154 ? 65.223 -14.131 -28.877 1.00 34.25 154 ALA A O 1
ATOM 1228 N N . SER A 1 155 ? 64.973 -15.752 -27.324 1.00 34.66 155 SER A N 1
ATOM 1229 C CA . SER A 1 155 ? 65.840 -15.324 -26.209 1.00 34.66 155 SER A CA 1
ATOM 1230 C C . SER A 1 155 ? 65.504 -14.089 -25.347 1.00 34.66 155 SER A C 1
ATOM 1232 O O . SER A 1 155 ? 65.856 -12.957 -25.645 1.00 34.66 155 SER A O 1
ATOM 1234 N N . SER A 1 156 ? 65.011 -14.400 -24.140 1.00 40.47 156 SER A N 1
ATOM 1235 C CA . SER A 1 156 ? 65.524 -13.933 -22.833 1.00 40.47 156 SER A CA 1
ATOM 1236 C C . SER A 1 156 ? 65.744 -12.435 -22.540 1.00 40.47 156 SER A C 1
ATOM 1238 O O . SER A 1 156 ? 66.702 -11.819 -23.001 1.00 40.47 156 SER A O 1
ATOM 1240 N N . THR A 1 157 ? 65.047 -11.940 -21.515 1.00 38.19 157 THR A N 1
ATOM 1241 C CA . THR A 1 157 ? 65.656 -11.138 -20.428 1.00 38.19 157 THR A CA 1
ATOM 1242 C C . THR A 1 157 ? 64.822 -11.290 -19.146 1.00 38.19 157 THR A C 1
ATOM 1244 O O . THR A 1 157 ? 63.706 -11.807 -19.198 1.00 38.19 157 THR A O 1
ATOM 1247 N N . ALA A 1 158 ? 65.388 -10.957 -17.981 1.00 36.62 158 ALA A N 1
ATOM 1248 C CA . ALA A 1 158 ? 64.865 -11.388 -16.679 1.00 36.62 158 ALA A CA 1
ATOM 1249 C C . ALA A 1 158 ? 64.011 -10.340 -15.932 1.00 36.62 158 ALA A C 1
ATOM 1251 O O . ALA A 1 158 ? 64.091 -9.138 -16.172 1.00 36.62 158 ALA A O 1
ATOM 1252 N N . SER A 1 159 ? 63.223 -10.838 -14.975 1.00 40.22 159 SER A N 1
ATOM 1253 C CA . SER A 1 159 ? 62.561 -10.102 -13.879 1.00 40.22 159 SER A CA 1
ATOM 1254 C C . SER A 1 159 ? 63.599 -9.506 -12.883 1.00 40.22 159 SER A C 1
ATOM 1256 O O . SER A 1 159 ? 64.785 -9.793 -13.056 1.00 40.22 159 SER A O 1
ATOM 1258 N N . PRO A 1 160 ? 63.226 -8.788 -11.787 1.00 53.44 160 PRO A N 1
ATOM 1259 C CA . PRO A 1 160 ? 61.874 -8.488 -11.280 1.00 53.44 160 PRO A CA 1
ATOM 1260 C C . PRO A 1 160 ? 61.648 -7.047 -10.748 1.00 53.44 160 PRO A C 1
ATOM 1262 O O . PRO A 1 160 ? 62.586 -6.292 -10.523 1.00 53.44 160 PRO A O 1
ATOM 1265 N N . LEU A 1 161 ? 60.400 -6.731 -10.372 1.00 38.72 161 LEU A N 1
ATOM 1266 C CA . LEU A 1 161 ? 60.082 -6.242 -9.015 1.00 38.72 161 LEU A CA 1
ATOM 1267 C C . LEU A 1 161 ? 58.581 -6.414 -8.700 1.00 38.72 161 LEU A C 1
ATOM 1269 O O . LEU A 1 161 ? 57.810 -6.844 -9.555 1.00 38.72 161 LEU A O 1
ATOM 1273 N N . ARG A 1 162 ? 58.187 -6.205 -7.436 1.00 39.59 162 ARG A N 1
ATOM 1274 C CA . ARG A 1 162 ? 57.006 -6.842 -6.821 1.00 39.59 162 ARG A CA 1
ATOM 1275 C C . ARG A 1 162 ? 56.139 -5.860 -6.027 1.00 39.59 162 ARG A C 1
ATOM 1277 O O . ARG A 1 162 ? 56.583 -5.357 -5.003 1.00 39.59 162 ARG A O 1
ATOM 1284 N N . ASN A 1 163 ? 54.888 -5.690 -6.460 1.00 35.88 163 ASN A N 1
ATOM 1285 C CA . ASN A 1 163 ? 53.708 -5.393 -5.633 1.00 35.88 163 ASN A CA 1
ATOM 1286 C C . ASN A 1 163 ? 52.433 -5.584 -6.493 1.00 35.88 163 ASN A C 1
ATOM 1288 O O . ASN A 1 163 ? 52.443 -5.228 -7.664 1.00 35.88 163 ASN A O 1
ATOM 1292 N N . GLY A 1 164 ? 51.314 -6.118 -5.997 1.00 34.16 164 GLY A N 1
ATOM 1293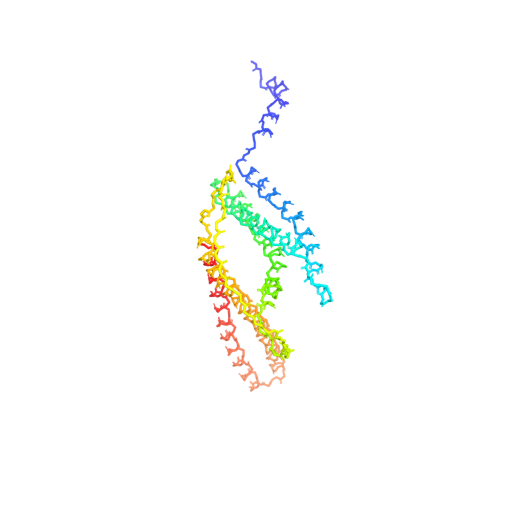 C CA . GLY A 1 164 ? 51.105 -6.649 -4.647 1.00 34.16 164 GLY A CA 1
ATOM 1294 C C . GLY A 1 164 ? 49.669 -6.529 -4.130 1.00 34.16 164 GLY A C 1
ATOM 1295 O O . GLY A 1 164 ? 49.485 -5.968 -3.058 1.00 34.16 164 GLY A O 1
ATOM 1296 N N . MET A 1 165 ? 48.663 -7.036 -4.853 1.00 36.81 165 MET A N 1
ATOM 1297 C CA . MET A 1 165 ? 47.330 -7.286 -4.283 1.00 36.81 165 MET A CA 1
ATOM 1298 C C . MET A 1 165 ? 46.638 -8.442 -5.013 1.00 36.81 165 MET A C 1
ATOM 1300 O O . MET A 1 165 ? 46.950 -8.716 -6.170 1.00 36.81 165 MET A O 1
ATOM 1304 N N . MET A 1 166 ? 45.747 -9.145 -4.317 1.00 37.06 166 MET A N 1
ATOM 1305 C CA . MET A 1 166 ? 45.164 -10.418 -4.743 1.00 37.06 166 MET A CA 1
ATOM 1306 C C . MET A 1 166 ? 43.668 -10.246 -5.041 1.00 37.06 166 MET A C 1
ATOM 1308 O O . MET A 1 166 ? 42.965 -9.586 -4.277 1.00 37.06 166 MET A O 1
ATOM 1312 N N . THR A 1 167 ? 43.196 -10.804 -6.159 1.00 35.34 167 THR A N 1
ATOM 1313 C CA . THR A 1 167 ? 41.790 -10.743 -6.595 1.00 35.34 167 THR A CA 1
ATOM 1314 C C . THR A 1 167 ? 41.283 -12.135 -6.968 1.00 35.34 167 THR A C 1
ATOM 1316 O O . THR A 1 167 ? 41.287 -12.517 -8.139 1.00 35.34 167 THR A O 1
ATOM 1319 N N . THR A 1 168 ? 40.859 -12.898 -5.966 1.00 40.91 168 THR A N 1
ATOM 1320 C CA . THR A 1 168 ? 39.892 -13.989 -6.148 1.00 40.91 168 THR A CA 1
ATOM 1321 C C . THR A 1 168 ? 38.465 -13.434 -6.276 1.00 40.91 168 THR A C 1
ATOM 1323 O O . THR A 1 168 ? 38.245 -12.224 -6.202 1.00 40.91 168 THR A O 1
ATOM 1326 N N . ASP A 1 169 ? 37.497 -14.336 -6.457 1.00 36.28 169 ASP A N 1
ATOM 1327 C CA . ASP A 1 169 ? 36.074 -14.106 -6.163 1.00 36.28 169 ASP A CA 1
ATOM 1328 C C . ASP A 1 169 ? 35.304 -13.189 -7.135 1.00 36.28 169 ASP A C 1
ATOM 1330 O O . ASP A 1 169 ? 34.519 -12.332 -6.726 1.00 36.28 169 ASP A O 1
ATOM 1334 N N . LEU A 1 170 ? 35.459 -13.431 -8.446 1.00 47.69 170 LEU A N 1
ATOM 1335 C CA . LEU A 1 170 ? 34.595 -12.852 -9.493 1.00 47.69 170 LEU A CA 1
ATOM 1336 C C . LEU A 1 170 ? 33.460 -13.792 -9.970 1.00 47.69 170 LEU A C 1
ATOM 1338 O O . LEU A 1 170 ? 32.603 -13.368 -10.739 1.00 47.69 170 LEU A O 1
ATOM 1342 N N . GLU A 1 171 ? 33.391 -15.042 -9.495 1.00 40.28 171 GLU A N 1
ATOM 1343 C CA . GLU A 1 171 ? 32.379 -16.019 -9.955 1.00 40.28 171 GLU A CA 1
ATOM 1344 C C . GLU A 1 171 ? 31.102 -16.076 -9.088 1.00 40.28 171 GLU A C 1
ATOM 1346 O O . GLU A 1 171 ? 30.080 -16.612 -9.513 1.00 40.28 171 GLU A O 1
ATOM 1351 N N . THR A 1 172 ? 31.091 -15.432 -7.916 1.00 46.84 172 THR A N 1
ATOM 1352 C CA . THR A 1 172 ? 29.938 -15.415 -6.984 1.00 46.84 172 THR A CA 1
ATOM 1353 C C . THR A 1 172 ? 28.926 -14.289 -7.278 1.00 46.84 172 THR A C 1
ATOM 1355 O O . THR A 1 172 ? 28.058 -13.990 -6.461 1.00 46.84 172 THR A O 1
ATOM 1358 N N . ALA A 1 173 ? 29.023 -13.629 -8.439 1.00 43.41 173 ALA A N 1
ATOM 1359 C CA . ALA A 1 173 ? 28.116 -12.546 -8.840 1.00 43.41 173 ALA A CA 1
ATOM 1360 C C . ALA A 1 173 ? 26.925 -13.022 -9.699 1.00 43.41 173 ALA A C 1
ATOM 1362 O O . ALA A 1 173 ? 25.823 -12.487 -9.568 1.00 43.41 173 ALA A O 1
ATOM 1363 N N . SER A 1 174 ? 27.129 -14.030 -10.554 1.00 42.44 174 SER A N 1
ATOM 1364 C CA . SER A 1 174 ? 26.193 -14.387 -11.634 1.00 42.44 174 SER A CA 1
ATOM 1365 C C . SER A 1 174 ? 24.895 -15.042 -11.141 1.00 42.44 174 SER A C 1
ATOM 1367 O O . SER A 1 174 ? 23.808 -14.700 -11.601 1.00 42.44 174 SER A O 1
ATOM 1369 N N . GLN A 1 175 ? 24.966 -15.916 -10.131 1.00 42.75 175 GLN A N 1
ATOM 1370 C CA . GLN A 1 175 ? 23.769 -16.585 -9.591 1.00 42.75 175 GLN A CA 1
ATOM 1371 C C . GLN A 1 175 ? 22.787 -15.609 -8.915 1.00 42.75 175 GLN A C 1
ATOM 1373 O O . GLN A 1 175 ? 21.587 -15.869 -8.866 1.00 42.75 175 GLN A O 1
ATOM 1378 N N . ALA A 1 176 ? 23.270 -14.457 -8.434 1.00 47.44 176 ALA A N 1
ATOM 1379 C CA . ALA A 1 176 ? 22.415 -13.414 -7.870 1.00 47.44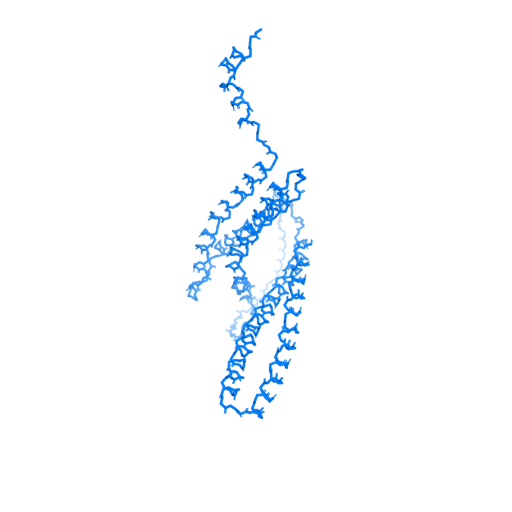 176 ALA A CA 1
ATOM 1380 C C . ALA A 1 176 ? 21.729 -12.552 -8.946 1.00 47.44 176 ALA A C 1
ATOM 1382 O O . ALA A 1 176 ? 20.686 -11.955 -8.670 1.00 47.44 176 ALA A O 1
ATOM 1383 N N . THR A 1 177 ? 22.284 -12.462 -10.163 1.00 47.97 177 THR A N 1
ATOM 1384 C CA . THR A 1 177 ? 21.678 -11.679 -11.250 1.00 47.97 177 THR A CA 1
ATOM 1385 C C . THR A 1 177 ? 20.527 -12.403 -11.933 1.00 47.97 177 THR A C 1
ATOM 1387 O O . THR A 1 177 ? 19.528 -11.753 -12.242 1.00 47.97 177 THR A O 1
ATOM 1390 N N . ASP A 1 178 ? 20.616 -13.722 -12.114 1.00 40.84 178 ASP A N 1
ATOM 1391 C CA . ASP A 1 178 ? 19.594 -14.473 -12.849 1.00 40.84 178 ASP A CA 1
ATOM 1392 C C . ASP A 1 178 ? 18.281 -14.541 -12.060 1.00 40.84 178 ASP A C 1
ATOM 1394 O O . ASP A 1 178 ? 17.264 -14.042 -12.545 1.00 40.84 178 ASP A O 1
ATOM 1398 N N . ALA A 1 179 ? 18.325 -14.979 -10.795 1.00 48.59 179 ALA A N 1
ATOM 1399 C CA . ALA A 1 179 ? 17.159 -15.006 -9.904 1.00 48.59 179 ALA A CA 1
ATOM 1400 C C . ALA A 1 179 ? 16.506 -13.618 -9.722 1.00 48.59 179 ALA A C 1
ATOM 1402 O O . ALA A 1 179 ? 15.281 -13.490 -9.718 1.00 48.59 179 ALA A O 1
ATOM 1403 N N . ALA A 1 180 ? 17.306 -12.547 -9.634 1.00 49.91 180 ALA A N 1
ATOM 1404 C CA . ALA A 1 180 ? 16.787 -11.179 -9.577 1.00 49.91 180 ALA A CA 1
ATOM 1405 C C . ALA A 1 180 ? 16.143 -10.729 -10.906 1.00 49.91 180 ALA A C 1
ATOM 1407 O O . ALA A 1 180 ? 15.212 -9.917 -10.900 1.00 49.91 180 ALA A O 1
ATOM 1408 N N . SER A 1 181 ? 16.615 -11.245 -12.045 1.00 49.81 181 SER A N 1
ATOM 1409 C CA . SER A 1 181 ? 16.056 -10.946 -13.366 1.00 49.81 181 SER A CA 1
ATOM 1410 C C . SER A 1 181 ? 14.752 -11.704 -13.636 1.00 49.81 181 SER A C 1
ATOM 1412 O O . SER A 1 181 ? 13.806 -11.107 -14.158 1.00 49.81 181 SER A O 1
ATOM 1414 N N . GLU A 1 182 ? 14.655 -12.964 -13.207 1.00 52.41 182 GLU A N 1
ATOM 1415 C CA . GLU A 1 182 ? 13.429 -13.764 -13.272 1.00 52.41 182 GLU A CA 1
ATOM 1416 C C . GLU A 1 182 ? 12.354 -13.165 -12.364 1.00 52.41 182 GLU A C 1
ATOM 1418 O O . GLU A 1 182 ? 11.263 -12.847 -12.842 1.00 52.41 182 GLU A O 1
ATOM 1423 N N . ALA A 1 183 ? 12.694 -12.864 -11.104 1.00 54.44 183 ALA A N 1
ATOM 1424 C CA . ALA A 1 183 ? 11.803 -12.170 -10.178 1.00 54.44 183 ALA A CA 1
ATOM 1425 C C . ALA A 1 183 ? 11.321 -10.825 -10.748 1.00 54.44 183 ALA A C 1
ATOM 1427 O O . ALA A 1 183 ? 10.126 -10.538 -10.724 1.00 54.44 183 ALA A O 1
ATOM 1428 N N . SER A 1 184 ? 12.211 -10.016 -11.342 1.00 54.56 184 SER A N 1
ATOM 1429 C CA . SER A 1 184 ? 11.812 -8.755 -11.987 1.00 54.56 184 SER A CA 1
ATOM 1430 C C . SER A 1 184 ? 10.924 -8.949 -13.222 1.00 54.56 184 SER A C 1
ATOM 1432 O O . SER A 1 184 ? 10.192 -8.022 -13.572 1.00 54.56 184 SER A O 1
ATOM 1434 N N . THR A 1 185 ? 10.990 -10.097 -13.898 1.00 64.12 185 THR A N 1
ATOM 1435 C CA . THR A 1 185 ? 10.168 -10.387 -15.082 1.00 64.12 185 THR A CA 1
ATOM 1436 C C . THR A 1 185 ? 8.788 -10.897 -14.665 1.00 64.12 185 THR A C 1
ATOM 1438 O O . THR A 1 185 ? 7.783 -10.393 -15.164 1.00 64.12 185 THR A O 1
ATOM 1441 N N . ALA A 1 186 ? 8.727 -11.796 -13.676 1.00 64.06 186 ALA A N 1
ATOM 1442 C CA . ALA A 1 186 ? 7.487 -12.258 -13.053 1.00 64.06 186 ALA A CA 1
ATOM 1443 C C . ALA A 1 186 ? 6.703 -11.102 -12.403 1.00 64.06 186 ALA A C 1
ATOM 1445 O O . ALA A 1 186 ? 5.503 -10.971 -12.628 1.00 64.06 186 ALA A O 1
ATOM 1446 N N . VAL A 1 187 ? 7.389 -10.204 -11.684 1.00 65.25 187 VAL A N 1
ATOM 1447 C CA . VAL A 1 187 ? 6.811 -8.978 -11.099 1.00 65.25 187 VAL A CA 1
ATOM 1448 C C . VAL A 1 187 ? 6.143 -8.095 -12.152 1.00 65.25 187 VAL A C 1
ATOM 1450 O O . VAL A 1 187 ? 5.027 -7.635 -11.934 1.00 65.25 187 VAL A O 1
ATOM 1453 N N . SER A 1 188 ? 6.783 -7.865 -13.304 1.00 68.56 188 SER A N 1
ATOM 1454 C CA . SER A 1 188 ? 6.171 -7.061 -14.370 1.00 68.56 188 SER A CA 1
ATOM 1455 C C . SER A 1 188 ? 5.032 -7.777 -15.100 1.00 68.56 188 SER A C 1
ATOM 1457 O O . SER A 1 188 ? 4.157 -7.092 -15.617 1.00 68.56 188 SER A O 1
ATOM 1459 N N . ALA A 1 189 ? 5.025 -9.114 -15.149 1.00 72.50 189 ALA A N 1
ATOM 1460 C CA . ALA A 1 189 ? 3.908 -9.882 -15.700 1.00 72.50 189 ALA A CA 1
ATOM 1461 C C . ALA A 1 189 ? 2.676 -9.823 -14.777 1.00 72.50 189 ALA A C 1
ATOM 1463 O O . ALA A 1 189 ? 1.577 -9.530 -15.247 1.00 72.50 189 ALA A O 1
ATOM 1464 N N . LEU A 1 190 ? 2.881 -9.997 -13.463 1.00 72.75 190 LEU A N 1
ATOM 1465 C CA . LEU A 1 190 ? 1.855 -9.809 -12.430 1.00 72.75 190 LEU A CA 1
ATOM 1466 C C . LEU A 1 190 ? 1.267 -8.392 -12.462 1.00 72.75 190 LEU A C 1
ATOM 1468 O O . LEU A 1 190 ? 0.059 -8.234 -12.371 1.00 72.75 190 LEU A O 1
ATOM 1472 N N . GLU A 1 191 ? 2.099 -7.363 -12.648 1.00 72.19 191 GLU A N 1
ATOM 1473 C CA . GLU A 1 191 ? 1.656 -5.962 -12.730 1.00 72.19 191 GLU A CA 1
ATOM 1474 C C . GLU A 1 191 ? 0.776 -5.683 -13.959 1.00 72.19 191 GLU A C 1
ATOM 1476 O O . GLU A 1 191 ? -0.191 -4.926 -13.866 1.00 72.19 191 GLU A O 1
ATOM 1481 N N . THR A 1 192 ? 1.057 -6.321 -15.101 1.00 76.94 192 THR A N 1
ATOM 1482 C CA . THR A 1 192 ? 0.168 -6.255 -16.272 1.00 76.94 192 THR A CA 1
ATOM 1483 C C . THR A 1 192 ? -1.119 -7.057 -16.079 1.00 76.94 192 THR A C 1
ATOM 1485 O O . THR A 1 192 ? -2.186 -6.540 -16.395 1.00 76.94 192 THR A O 1
ATOM 1488 N N . GLU A 1 193 ? -1.040 -8.263 -15.506 1.00 77.81 193 GLU A N 1
ATOM 1489 C CA . GLU A 1 193 ? -2.192 -9.138 -15.227 1.00 77.81 193 GLU A CA 1
ATOM 1490 C C . GLU A 1 193 ? -3.169 -8.472 -14.237 1.00 77.81 193 GLU A C 1
ATOM 1492 O O . GLU A 1 193 ? -4.370 -8.386 -14.489 1.00 77.81 193 GLU A O 1
ATOM 1497 N N . GLU A 1 194 ? -2.646 -7.911 -13.144 1.00 81.75 194 GLU A N 1
ATOM 1498 C CA . GLU A 1 194 ? -3.398 -7.166 -12.130 1.00 81.75 194 GLU A CA 1
ATOM 1499 C C . GLU A 1 194 ? -4.107 -5.938 -12.722 1.00 81.75 194 GLU A C 1
ATOM 1501 O O . GLU A 1 194 ? -5.274 -5.676 -12.415 1.00 81.75 194 GLU A O 1
ATOM 1506 N N . LYS A 1 195 ? -3.407 -5.176 -13.574 1.00 79.88 195 LYS A N 1
ATOM 1507 C CA . LYS A 1 195 ? -3.953 -3.978 -14.218 1.00 79.88 195 LYS A CA 1
ATOM 1508 C C . LYS A 1 195 ? -5.062 -4.332 -15.207 1.00 79.88 195 LYS A C 1
ATOM 1510 O O . LYS A 1 195 ? -6.130 -3.731 -15.135 1.00 79.88 195 LYS A O 1
ATOM 1515 N N . GLU A 1 196 ? -4.832 -5.308 -16.082 1.00 85.31 196 GLU A N 1
ATOM 1516 C CA . GLU A 1 196 ? -5.805 -5.751 -17.087 1.00 85.31 196 GLU A CA 1
ATOM 1517 C C . GLU A 1 196 ? -7.083 -6.292 -16.430 1.00 85.31 196 GLU A C 1
ATOM 1519 O O . GLU A 1 196 ? -8.189 -5.910 -16.815 1.00 85.31 196 GLU A O 1
ATOM 1524 N N . LEU A 1 197 ? -6.949 -7.108 -15.377 1.00 85.69 197 LEU A N 1
ATOM 1525 C CA . LEU A 1 197 ? -8.095 -7.623 -14.623 1.00 85.69 197 LEU A CA 1
ATOM 1526 C C . LEU A 1 197 ? -8.890 -6.504 -13.929 1.00 85.69 197 LEU A C 1
ATOM 1528 O O . LEU A 1 197 ? -10.120 -6.556 -13.930 1.00 85.69 197 LEU A O 1
ATOM 1532 N N . ARG A 1 198 ? -8.233 -5.471 -13.377 1.00 83.94 198 ARG A N 1
ATOM 1533 C CA . ARG A 1 198 ? -8.947 -4.317 -12.793 1.00 83.94 198 ARG A CA 1
ATOM 1534 C C . ARG A 1 198 ? -9.586 -3.408 -13.846 1.00 83.94 198 ARG A C 1
ATOM 1536 O O . ARG A 1 198 ? -10.691 -2.932 -13.611 1.00 83.94 198 ARG A O 1
ATOM 1543 N N . GLU A 1 199 ? -8.958 -3.197 -15.002 1.00 89.50 199 GLU A N 1
ATOM 1544 C CA . GLU A 1 199 ? -9.570 -2.436 -16.103 1.00 89.50 199 GLU A CA 1
ATOM 1545 C C . GLU A 1 199 ? -10.792 -3.175 -16.679 1.00 89.50 199 GLU A C 1
ATOM 1547 O O . GLU A 1 199 ? -11.845 -2.558 -16.848 1.00 89.50 199 GLU A O 1
ATOM 1552 N N . ARG A 1 200 ? -10.720 -4.505 -16.858 1.00 89.75 200 ARG A N 1
ATOM 1553 C CA . ARG A 1 200 ? -11.885 -5.344 -17.206 1.00 89.75 200 ARG A CA 1
ATOM 1554 C C . ARG A 1 200 ? -12.988 -5.259 -16.151 1.00 89.75 200 ARG A C 1
ATOM 1556 O O . ARG A 1 200 ? -14.155 -5.138 -16.512 1.00 89.75 200 ARG A O 1
ATOM 1563 N N . LEU A 1 201 ? -12.639 -5.297 -14.863 1.00 89.69 201 LEU A N 1
ATOM 1564 C CA . LEU A 1 201 ? -13.621 -5.237 -13.779 1.00 89.69 201 LEU A CA 1
ATOM 1565 C C . LEU A 1 201 ? -14.429 -3.932 -13.793 1.00 89.69 201 LEU A C 1
ATOM 1567 O O . LEU A 1 201 ? -15.650 -3.985 -13.689 1.00 89.69 201 LEU A O 1
ATOM 1571 N N . VAL A 1 202 ? -13.768 -2.784 -13.981 1.00 90.50 202 VAL A N 1
ATOM 1572 C CA . VAL A 1 202 ? -14.441 -1.476 -14.084 1.00 90.50 202 VAL A CA 1
ATOM 1573 C C . VAL A 1 202 ? -15.403 -1.440 -15.277 1.00 90.50 202 VAL A C 1
ATOM 1575 O O . VAL A 1 202 ? -16.526 -0.961 -15.141 1.00 90.50 202 VAL A O 1
ATOM 1578 N N . VAL A 1 203 ? -15.002 -1.991 -16.430 1.00 93.56 203 VAL A N 1
ATOM 1579 C CA . VAL A 1 203 ? -15.872 -2.070 -17.617 1.00 93.56 203 VAL A CA 1
ATOM 1580 C C . VAL A 1 203 ? -17.100 -2.950 -17.363 1.00 93.56 203 VAL A C 1
ATOM 1582 O O . VAL A 1 203 ? -18.204 -2.559 -17.736 1.00 93.56 203 VAL A O 1
ATOM 1585 N N . LEU A 1 204 ? -16.941 -4.101 -16.703 1.00 92.12 204 LEU A N 1
ATOM 1586 C CA . LEU A 1 204 ? -18.063 -4.984 -16.367 1.00 92.12 204 LEU A CA 1
ATOM 1587 C C . LEU A 1 204 ? -19.022 -4.347 -15.350 1.00 92.12 204 LEU A C 1
ATOM 1589 O O . LEU A 1 204 ? -20.236 -4.468 -15.502 1.00 92.12 204 LEU A O 1
ATOM 1593 N N . GLU A 1 205 ? -18.510 -3.648 -14.333 1.00 93.62 205 GLU A N 1
ATOM 1594 C CA . GLU A 1 205 ? -19.348 -2.953 -13.344 1.00 93.62 205 GLU A CA 1
ATOM 1595 C C . GLU A 1 205 ? -20.151 -1.797 -13.972 1.00 93.62 205 GLU A C 1
ATOM 1597 O O . GLU A 1 205 ? -21.334 -1.641 -13.655 1.00 93.62 205 GLU A O 1
ATOM 1602 N N . GLU A 1 206 ? -19.568 -1.058 -14.921 1.00 96.19 206 GLU A N 1
ATOM 1603 C CA . GLU A 1 206 ? -20.268 -0.025 -15.700 1.00 96.19 206 GLU A CA 1
ATOM 1604 C C . GLU A 1 206 ? -21.315 -0.630 -16.655 1.00 96.19 206 GLU A C 1
ATOM 1606 O O . GLU A 1 206 ? -22.458 -0.173 -16.696 1.00 96.19 206 GLU A O 1
ATOM 1611 N N . GLN A 1 207 ? -20.982 -1.708 -17.376 1.00 94.12 207 GLN A N 1
ATOM 1612 C CA . GLN A 1 207 ? -21.940 -2.427 -18.231 1.00 94.12 207 GLN A CA 1
ATOM 1613 C C . GLN A 1 207 ? -23.133 -2.949 -17.421 1.00 94.12 207 GLN A C 1
ATOM 1615 O O . GLN A 1 207 ? -24.287 -2.753 -17.805 1.00 94.12 207 GLN A O 1
ATOM 1620 N N . ARG A 1 208 ? -22.866 -3.552 -16.259 1.00 94.25 208 ARG A N 1
ATOM 1621 C CA . ARG A 1 208 ? -23.881 -4.018 -15.310 1.00 94.25 208 ARG A CA 1
ATOM 1622 C C . ARG A 1 208 ? -24.780 -2.870 -14.837 1.00 94.25 208 ARG A C 1
ATOM 1624 O O . ARG A 1 208 ? -25.998 -3.043 -14.779 1.00 94.25 208 ARG A O 1
ATOM 1631 N N . TYR A 1 209 ? -24.211 -1.705 -14.519 1.00 95.75 209 TYR A N 1
ATOM 1632 C CA . TYR A 1 209 ? -24.981 -0.512 -14.156 1.00 95.75 209 TYR A CA 1
ATOM 1633 C C . TYR A 1 209 ? -25.881 -0.042 -15.310 1.00 95.75 209 TYR A C 1
ATOM 1635 O O . TYR A 1 209 ? -27.085 0.137 -15.111 1.00 95.75 209 TYR A O 1
ATOM 1643 N N . LEU A 1 210 ? -25.340 0.068 -16.526 1.00 95.00 210 LEU A N 1
ATOM 1644 C CA . LEU A 1 210 ? -26.087 0.480 -17.716 1.00 95.00 210 LEU A CA 1
ATOM 1645 C C . LEU A 1 210 ? -27.257 -0.470 -18.029 1.00 95.00 210 LEU A C 1
ATOM 1647 O O . LEU A 1 210 ? -28.380 -0.009 -18.243 1.00 95.00 210 LEU A O 1
ATOM 1651 N N . VAL A 1 211 ? -27.037 -1.789 -17.987 1.00 95.12 211 VAL A N 1
ATOM 1652 C CA . VAL A 1 211 ? -28.102 -2.790 -18.183 1.00 95.12 211 VAL A CA 1
ATOM 1653 C C . VAL A 1 211 ? -29.155 -2.695 -17.070 1.00 95.12 211 VAL A C 1
ATOM 1655 O O . VAL A 1 211 ? -30.352 -2.758 -17.350 1.00 95.12 211 VAL A O 1
ATOM 1658 N N . GLN A 1 212 ? -28.755 -2.452 -15.818 1.00 93.94 212 GLN A N 1
ATOM 1659 C CA . GLN A 1 212 ? -29.695 -2.263 -14.708 1.00 93.94 212 GLN A CA 1
ATOM 1660 C C . GLN A 1 212 ? -30.544 -0.979 -14.859 1.00 93.94 212 GLN A C 1
ATOM 1662 O O . GLN A 1 212 ? -31.732 -0.990 -14.527 1.00 93.94 212 GLN A O 1
ATOM 1667 N N . VAL A 1 213 ? -29.999 0.091 -15.450 1.00 95.44 213 VAL A N 1
ATOM 1668 C CA . VAL A 1 213 ? -30.771 1.281 -15.867 1.00 95.44 213 VAL A CA 1
ATOM 1669 C C . VAL A 1 213 ? -31.719 0.954 -17.032 1.00 95.44 213 VAL A C 1
ATOM 1671 O O . VAL A 1 213 ? -32.881 1.370 -17.015 1.00 95.44 213 VAL A O 1
ATOM 1674 N N . MET A 1 214 ? -31.282 0.158 -18.016 1.00 92.50 214 MET A N 1
ATOM 1675 C CA . MET A 1 214 ? -32.144 -0.304 -19.114 1.00 92.50 214 MET A CA 1
ATOM 1676 C C . MET A 1 214 ? -33.330 -1.142 -18.615 1.00 92.50 214 MET A C 1
ATOM 1678 O O . MET A 1 214 ? -34.439 -0.947 -19.110 1.00 92.50 214 MET A O 1
ATOM 1682 N N . ILE A 1 215 ? -33.144 -1.996 -17.599 1.00 93.56 215 ILE A N 1
ATOM 1683 C CA . ILE A 1 215 ? -34.235 -2.738 -16.939 1.00 93.56 215 ILE A CA 1
ATOM 1684 C C . ILE A 1 215 ? -35.276 -1.775 -16.357 1.00 93.56 215 ILE A C 1
ATOM 1686 O O . ILE A 1 215 ? -36.470 -1.951 -16.602 1.00 93.56 215 ILE A O 1
ATOM 1690 N N . GLY A 1 216 ? -34.845 -0.733 -15.637 1.00 92.62 216 GLY A N 1
ATOM 1691 C CA . GLY A 1 216 ? -35.751 0.283 -15.087 1.00 92.62 216 GLY A CA 1
ATOM 1692 C C . GLY A 1 216 ? -36.575 0.986 -16.173 1.00 92.62 216 GLY A C 1
ATOM 1693 O O . GLY A 1 216 ? -37.795 1.122 -16.046 1.00 92.62 216 GLY A O 1
ATOM 1694 N N . ASN A 1 217 ? -35.930 1.348 -17.284 1.00 93.12 217 ASN A N 1
ATOM 1695 C CA . ASN A 1 217 ? -36.582 1.978 -18.434 1.00 93.12 217 ASN A CA 1
ATOM 1696 C C . ASN A 1 217 ? -37.550 1.025 -19.164 1.00 93.12 217 ASN A C 1
ATOM 1698 O O . ASN A 1 217 ? -38.654 1.431 -19.531 1.00 93.12 217 ASN A O 1
ATOM 1702 N N . ALA A 1 218 ? -37.180 -0.244 -19.356 1.00 92.62 218 ALA A N 1
ATOM 1703 C CA . ALA A 1 218 ? -38.034 -1.257 -19.979 1.00 92.62 218 ALA A CA 1
ATOM 1704 C C . ALA A 1 218 ? -39.253 -1.599 -19.102 1.00 92.62 218 ALA A C 1
ATOM 1706 O O . ALA A 1 218 ? -40.368 -1.702 -19.616 1.00 92.62 218 ALA A O 1
ATOM 1707 N N . HIS A 1 219 ? -39.069 -1.674 -17.780 1.00 92.00 219 HIS A N 1
ATOM 1708 C CA . HIS A 1 219 ? -40.144 -1.857 -16.804 1.00 92.00 219 HIS A CA 1
ATOM 1709 C C . HIS A 1 219 ? -41.118 -0.666 -16.800 1.00 92.00 219 HIS A C 1
ATOM 1711 O O . HIS A 1 219 ? -42.330 -0.861 -16.892 1.00 92.00 219 HIS A O 1
ATOM 1717 N N . GLY A 1 220 ? -40.606 0.573 -16.792 1.00 92.12 220 GLY A N 1
ATOM 1718 C CA . GLY A 1 220 ? -41.427 1.784 -16.940 1.00 92.12 220 GLY A CA 1
ATOM 1719 C C . GLY A 1 220 ? -42.209 1.823 -18.260 1.00 92.12 220 GLY A C 1
ATOM 1720 O O . GLY A 1 220 ? -43.379 2.204 -18.279 1.00 92.12 220 GLY A O 1
ATOM 1721 N N . ALA A 1 221 ? -41.600 1.342 -19.348 1.00 93.62 221 ALA A N 1
ATOM 1722 C CA . ALA A 1 221 ? -42.227 1.200 -20.663 1.00 93.62 221 ALA A CA 1
ATOM 1723 C C . ALA A 1 221 ? -43.124 -0.050 -20.819 1.00 93.62 221 ALA A C 1
ATOM 1725 O O . ALA A 1 221 ? -43.668 -0.260 -21.901 1.00 93.62 221 ALA A O 1
ATOM 1726 N N . ARG A 1 222 ? -43.285 -0.883 -19.776 1.00 91.69 222 ARG A N 1
ATOM 1727 C CA . ARG A 1 222 ? -44.044 -2.156 -19.789 1.00 91.69 222 ARG A CA 1
ATOM 1728 C C . ARG A 1 222 ? -43.562 -3.191 -20.825 1.00 91.69 222 ARG A C 1
ATOM 1730 O O . ARG A 1 222 ? -44.325 -4.065 -21.231 1.00 91.69 222 ARG A O 1
ATOM 1737 N N . ARG A 1 223 ? -42.295 -3.125 -21.247 1.00 92.62 223 ARG A N 1
ATOM 1738 C CA . ARG A 1 223 ? -41.678 -4.052 -22.217 1.00 92.62 223 ARG A CA 1
ATOM 1739 C C . ARG A 1 223 ? -41.057 -5.245 -21.483 1.00 92.62 223 ARG A C 1
ATOM 1741 O O . ARG A 1 223 ? -39.843 -5.352 -21.335 1.00 92.62 223 ARG A O 1
ATOM 1748 N N . PHE A 1 224 ? -41.917 -6.115 -20.952 1.00 88.38 224 PHE A N 1
ATOM 1749 C CA . PHE A 1 224 ? -41.522 -7.182 -20.020 1.00 88.38 224 PHE A CA 1
ATOM 1750 C C . PHE A 1 224 ? -40.634 -8.279 -20.636 1.00 88.38 224 PHE A C 1
ATOM 1752 O O . PHE A 1 224 ? -39.822 -8.867 -19.924 1.00 88.38 224 PHE A O 1
ATOM 1759 N N . GLU A 1 225 ? -40.724 -8.518 -21.946 1.00 89.88 225 GLU A N 1
ATOM 1760 C CA . GLU A 1 225 ? -39.834 -9.450 -22.659 1.00 89.88 225 GLU A CA 1
ATOM 1761 C C . GLU A 1 225 ? -38.376 -8.958 -22.635 1.00 89.88 225 GLU A C 1
ATOM 1763 O O . GLU A 1 225 ? -37.464 -9.717 -22.301 1.00 89.88 225 GLU A O 1
ATOM 1768 N N . GLU A 1 226 ? -38.158 -7.658 -22.867 1.00 90.69 226 GLU A N 1
ATOM 1769 C CA . GLU A 1 226 ? -36.841 -7.025 -22.726 1.00 90.69 226 GLU A CA 1
ATOM 1770 C C . GLU A 1 226 ? -36.345 -7.083 -21.278 1.00 90.69 226 GLU A C 1
ATOM 1772 O O . GLU A 1 226 ? -35.183 -7.400 -21.051 1.00 90.69 226 GLU A O 1
ATOM 1777 N N . VAL A 1 227 ? -37.216 -6.848 -20.286 1.00 92.12 227 VAL A N 1
ATOM 1778 C CA . VAL A 1 227 ? -36.857 -6.971 -18.859 1.00 92.12 227 VAL A CA 1
ATOM 1779 C C . VAL A 1 227 ? -36.328 -8.373 -18.532 1.00 92.12 227 VAL A C 1
ATOM 1781 O O . VAL A 1 227 ? -35.334 -8.487 -17.817 1.00 92.12 227 VAL A O 1
ATOM 1784 N N . SER A 1 228 ? -36.934 -9.433 -19.078 1.00 91.94 228 SER A N 1
ATOM 1785 C CA . SER A 1 228 ? -36.467 -10.810 -18.866 1.00 91.94 228 SER A CA 1
ATOM 1786 C C . SER A 1 228 ? -35.094 -11.063 -19.504 1.00 91.94 228 SER A C 1
ATOM 1788 O O . SER A 1 228 ? -34.194 -11.580 -18.838 1.00 91.94 228 SER A O 1
ATOM 1790 N N . ALA A 1 229 ? -34.891 -10.633 -20.755 1.00 92.94 229 ALA A N 1
ATOM 1791 C CA . ALA A 1 229 ? -33.609 -10.773 -21.450 1.00 92.94 229 ALA A CA 1
ATOM 1792 C C . ALA A 1 229 ? -32.479 -9.951 -20.792 1.00 92.94 229 ALA A C 1
ATOM 1794 O O . ALA A 1 229 ? -31.342 -10.418 -20.684 1.00 92.94 229 ALA A O 1
ATOM 1795 N N . LEU A 1 230 ? -32.794 -8.744 -20.312 1.00 93.44 230 LEU A N 1
ATOM 1796 C CA . LEU A 1 230 ? -31.856 -7.867 -19.610 1.00 93.44 230 LEU A CA 1
ATOM 1797 C C . LEU A 1 230 ? -31.524 -8.387 -18.199 1.00 93.44 230 LEU A C 1
ATOM 1799 O O . LEU A 1 230 ? -30.362 -8.318 -17.811 1.00 93.44 230 LEU A O 1
ATOM 1803 N N . SER A 1 231 ? -32.486 -8.954 -17.452 1.00 93.19 231 SER A N 1
ATOM 1804 C CA . SER A 1 231 ? -32.217 -9.583 -16.139 1.00 93.19 231 SER A CA 1
ATOM 1805 C C . SER A 1 231 ? -31.174 -10.687 -16.267 1.00 93.19 231 SER A C 1
ATOM 1807 O O . SER A 1 231 ? -30.173 -10.682 -15.554 1.00 93.19 231 SER A O 1
ATOM 1809 N N . ARG A 1 232 ? -31.344 -11.561 -17.265 1.00 94.12 232 ARG A N 1
ATOM 1810 C CA . ARG A 1 232 ? -30.386 -12.626 -17.560 1.00 94.12 232 ARG A CA 1
ATOM 1811 C C . ARG A 1 232 ? -28.990 -12.089 -17.908 1.00 94.12 232 ARG A C 1
ATOM 1813 O O . ARG A 1 232 ? -28.002 -12.664 -17.466 1.00 94.12 232 ARG A O 1
ATOM 1820 N N . ASN A 1 233 ? -28.895 -10.970 -18.632 1.00 93.81 233 ASN A N 1
ATOM 1821 C CA . ASN A 1 233 ? -27.607 -10.308 -18.882 1.00 93.81 233 AS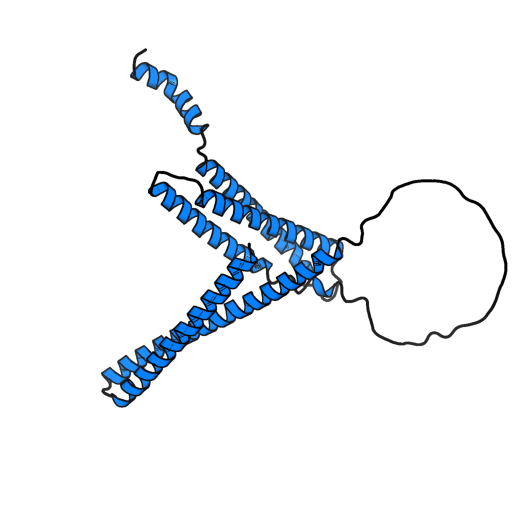N A CA 1
ATOM 1822 C C . ASN A 1 233 ? -26.965 -9.791 -17.579 1.00 93.81 233 ASN A C 1
ATOM 1824 O O . ASN A 1 233 ? -25.757 -9.920 -17.414 1.00 93.81 233 ASN A O 1
ATOM 1828 N N . VAL A 1 234 ? -27.744 -9.246 -16.634 1.00 95.06 234 VAL A N 1
ATOM 1829 C CA . VAL A 1 234 ? -27.216 -8.846 -15.313 1.00 95.06 234 VAL A CA 1
ATOM 1830 C C . VAL A 1 234 ? -26.737 -10.060 -14.518 1.00 95.06 234 VAL A C 1
ATOM 1832 O O . VAL A 1 234 ? -25.682 -9.982 -13.902 1.00 95.06 234 VAL A O 1
ATOM 1835 N N . GLU A 1 235 ? -27.457 -11.183 -14.555 1.00 95.75 235 GLU A N 1
ATOM 1836 C CA . GLU A 1 235 ? -27.059 -12.429 -13.885 1.00 95.75 235 GLU A CA 1
ATOM 1837 C C . GLU A 1 235 ? -25.756 -13.011 -14.463 1.00 95.75 235 GLU A C 1
ATOM 1839 O O . GLU A 1 235 ? -24.871 -13.413 -13.705 1.00 95.75 235 GLU A O 1
ATOM 1844 N N . GLU A 1 236 ? -25.602 -13.005 -15.791 1.00 95.44 236 GLU A N 1
ATOM 1845 C CA . GLU A 1 236 ? -24.382 -13.442 -16.484 1.00 95.44 236 GLU A CA 1
ATOM 1846 C C . GLU A 1 236 ? -23.196 -12.489 -16.179 1.00 95.44 236 GLU A C 1
ATOM 1848 O O . GLU A 1 236 ? -22.109 -12.956 -15.822 1.00 95.44 236 GLU A O 1
ATOM 1853 N N . LEU A 1 237 ? -23.415 -11.165 -16.159 1.00 94.19 237 LEU A N 1
ATOM 1854 C CA . LEU A 1 237 ? -22.415 -10.169 -15.729 1.00 94.19 237 LEU A CA 1
ATOM 1855 C C . LEU A 1 237 ? -22.043 -10.290 -14.236 1.00 94.19 237 LEU A C 1
ATOM 1857 O O . LEU A 1 237 ? -20.866 -10.194 -13.891 1.00 94.19 237 LEU A O 1
ATOM 1861 N N . ASP A 1 238 ? -23.001 -10.538 -13.336 1.00 94.56 238 ASP A N 1
ATOM 1862 C CA . ASP A 1 238 ? -22.760 -10.724 -11.892 1.00 94.56 238 ASP A CA 1
ATOM 1863 C C . ASP A 1 238 ? -21.998 -12.031 -11.578 1.00 94.56 238 ASP A C 1
ATOM 1865 O O . ASP A 1 238 ? -21.429 -12.175 -10.486 1.00 94.56 238 ASP A O 1
ATOM 1869 N N . VAL A 1 239 ? -21.957 -12.988 -12.516 1.00 96.69 239 VAL A N 1
ATOM 1870 C CA . VAL A 1 239 ? -21.055 -14.152 -12.478 1.00 96.69 239 VAL A CA 1
ATOM 1871 C C . VAL A 1 239 ? -19.655 -13.773 -12.966 1.00 96.69 239 VAL A C 1
ATOM 1873 O O . VAL A 1 239 ? -18.690 -14.042 -12.247 1.00 96.69 239 VAL A O 1
ATOM 1876 N N . GLU A 1 240 ? -19.516 -13.095 -14.110 1.00 93.69 240 GLU A N 1
ATOM 1877 C CA . GLU A 1 240 ? -18.199 -12.697 -14.638 1.00 93.69 240 GLU A CA 1
ATOM 1878 C C . GLU A 1 240 ? -17.461 -11.731 -13.690 1.00 93.69 240 GLU A C 1
ATOM 1880 O O . GLU A 1 240 ? -16.285 -11.928 -13.380 1.00 93.69 240 GLU A O 1
ATOM 1885 N N . ILE A 1 241 ? -18.165 -10.746 -13.122 1.00 91.31 241 ILE A N 1
ATOM 1886 C CA . ILE A 1 241 ? -17.641 -9.822 -12.100 1.00 91.31 241 ILE A CA 1
ATOM 1887 C C . ILE A 1 241 ? -17.097 -10.580 -10.882 1.00 91.31 241 ILE A C 1
ATOM 1889 O O . ILE A 1 241 ? -16.107 -10.161 -10.278 1.00 91.31 241 ILE A O 1
ATOM 1893 N N . ARG A 1 242 ? -17.720 -11.706 -10.512 1.00 95.12 242 ARG A N 1
ATOM 1894 C CA . ARG A 1 242 ? -17.291 -12.550 -9.388 1.00 95.12 242 ARG A CA 1
ATOM 1895 C C . ARG A 1 242 ? -16.036 -13.350 -9.727 1.00 95.12 242 ARG A C 1
ATOM 1897 O O . ARG A 1 242 ? -15.146 -13.429 -8.883 1.00 95.12 242 ARG A O 1
ATOM 1904 N N . GLU A 1 243 ? -15.941 -13.891 -10.942 1.00 94.06 243 GLU A N 1
ATOM 1905 C CA . GLU A 1 243 ? -14.727 -14.562 -11.428 1.00 94.06 243 GLU A CA 1
ATOM 1906 C C . GLU A 1 243 ? -13.549 -13.579 -11.487 1.00 94.06 243 GLU A C 1
ATOM 1908 O O . GLU A 1 243 ? -12.499 -13.833 -10.897 1.00 94.06 243 GLU A O 1
ATOM 1913 N N . VAL A 1 244 ? -13.736 -12.416 -12.123 1.00 88.56 244 VAL A N 1
ATOM 1914 C CA . VAL A 1 244 ? -12.686 -11.397 -12.260 1.00 88.56 244 VAL A CA 1
ATOM 1915 C C . VAL A 1 244 ? -12.241 -10.880 -10.888 1.00 88.56 244 VAL A C 1
ATOM 1917 O O . VAL A 1 244 ? -11.039 -10.786 -10.647 1.00 88.56 244 VAL A O 1
ATOM 1920 N N . LYS A 1 245 ? -13.160 -10.639 -9.938 1.00 89.69 245 LYS A N 1
ATOM 1921 C CA . LYS A 1 245 ? -12.798 -10.297 -8.545 1.00 89.69 245 LYS A CA 1
ATOM 1922 C C . LYS A 1 245 ? -12.006 -11.404 -7.845 1.00 89.69 245 LYS A C 1
ATOM 1924 O O . LYS A 1 245 ? -11.051 -11.093 -7.136 1.00 89.69 245 LYS A O 1
ATOM 1929 N N . GLY A 1 246 ? -12.355 -12.673 -8.064 1.00 91.25 246 GLY A N 1
ATOM 1930 C CA . GLY A 1 246 ? -11.581 -13.813 -7.563 1.00 91.25 246 GLY A CA 1
ATOM 1931 C C . GLY A 1 246 ? -10.149 -13.821 -8.104 1.00 91.25 246 GLY A C 1
ATOM 1932 O O . GLY A 1 246 ? -9.199 -13.924 -7.331 1.00 91.25 246 GLY A O 1
ATOM 1933 N N . ARG A 1 247 ? -9.989 -13.612 -9.415 1.00 86.88 247 ARG A N 1
ATOM 1934 C CA . ARG A 1 247 ? -8.683 -13.570 -10.094 1.00 86.88 247 ARG A CA 1
ATOM 1935 C C . ARG A 1 247 ? -7.830 -12.366 -9.685 1.00 86.88 247 ARG A C 1
ATOM 1937 O O . ARG A 1 247 ? -6.628 -12.522 -9.500 1.00 86.88 247 ARG A O 1
ATOM 1944 N N . VAL A 1 248 ? -8.429 -11.189 -9.466 1.00 83.00 248 VAL A N 1
ATOM 1945 C CA . VAL A 1 248 ? -7.725 -10.040 -8.858 1.00 83.00 248 VAL A CA 1
ATOM 1946 C C . VAL A 1 248 ? -7.220 -10.406 -7.458 1.00 83.00 248 VAL A C 1
ATOM 1948 O O . VAL A 1 248 ? -6.062 -10.141 -7.149 1.00 83.00 248 VAL A O 1
ATOM 1951 N N . GLY A 1 249 ? -8.042 -11.070 -6.637 1.00 82.38 249 GLY A N 1
ATOM 1952 C CA . GLY A 1 249 ? -7.636 -11.555 -5.313 1.00 82.38 249 GLY A CA 1
ATOM 1953 C C . GLY A 1 249 ? -6.461 -12.540 -5.361 1.00 82.38 249 GLY A C 1
ATOM 1954 O O . GLY A 1 249 ? -5.500 -12.377 -4.615 1.00 82.38 249 GLY A O 1
ATOM 1955 N N . GLU A 1 250 ? -6.492 -13.506 -6.283 1.00 86.62 250 GLU A N 1
ATOM 1956 C CA . GLU A 1 250 ? -5.399 -14.466 -6.496 1.00 86.62 250 GLU A CA 1
ATOM 1957 C C . GLU A 1 250 ? -4.095 -13.774 -6.925 1.00 86.62 250 GLU A C 1
ATOM 1959 O O . GLU A 1 250 ? -3.023 -14.083 -6.402 1.00 86.62 250 GLU A O 1
ATOM 1964 N N . VAL A 1 251 ? -4.168 -12.799 -7.838 1.00 78.44 251 VAL A N 1
ATOM 1965 C CA . VAL A 1 251 ? -3.004 -12.001 -8.254 1.00 78.44 251 VAL A CA 1
ATOM 1966 C C . VAL A 1 251 ? -2.478 -11.148 -7.094 1.00 78.44 251 VAL A C 1
ATOM 1968 O O . VAL A 1 251 ? -1.265 -11.039 -6.921 1.00 78.44 251 VAL A O 1
ATOM 1971 N N . GLU A 1 252 ? -3.349 -10.610 -6.238 1.00 74.94 252 GLU A N 1
ATOM 1972 C CA . GLU A 1 252 ? -2.941 -9.923 -5.009 1.00 74.94 252 GLU A CA 1
ATOM 1973 C C . GLU A 1 252 ? -2.290 -10.860 -3.969 1.00 74.94 252 GLU A C 1
ATOM 1975 O O . GLU A 1 252 ? -1.382 -10.429 -3.256 1.00 74.94 252 GLU A O 1
ATOM 1980 N N . ASP A 1 253 ? -2.690 -12.133 -3.876 1.00 77.38 253 ASP A N 1
ATOM 1981 C CA . ASP A 1 253 ? -2.007 -13.136 -3.041 1.00 77.38 253 ASP A CA 1
ATOM 1982 C C . ASP A 1 253 ? -0.663 -13.576 -3.636 1.00 77.38 253 ASP A C 1
ATOM 1984 O O . ASP A 1 253 ? 0.335 -13.658 -2.914 1.00 77.38 253 ASP A O 1
ATOM 1988 N N . ARG A 1 254 ? -0.586 -13.749 -4.962 1.00 74.62 254 ARG A N 1
ATOM 1989 C CA . ARG A 1 254 ? 0.680 -13.959 -5.688 1.00 74.62 254 ARG A CA 1
ATOM 1990 C C . ARG A 1 254 ? 1.636 -12.781 -5.455 1.00 74.62 254 ARG A C 1
ATOM 1992 O O . ARG A 1 254 ? 2.804 -13.005 -5.150 1.00 74.62 254 ARG A O 1
ATOM 1999 N N . TRP A 1 255 ? 1.145 -11.538 -5.474 1.00 71.62 255 TRP A N 1
ATOM 2000 C CA . TRP A 1 255 ? 1.914 -10.356 -5.061 1.00 71.62 255 TRP A CA 1
ATOM 2001 C C . TRP A 1 255 ? 2.374 -10.416 -3.602 1.00 71.62 255 TRP A C 1
ATOM 2003 O O . TRP A 1 255 ? 3.530 -10.094 -3.330 1.00 71.62 255 TRP A O 1
ATOM 2013 N N . ARG A 1 256 ? 1.509 -10.818 -2.657 1.00 66.75 256 ARG A N 1
ATOM 2014 C CA . ARG A 1 256 ? 1.876 -10.939 -1.233 1.00 66.75 256 ARG A CA 1
ATOM 2015 C C . ARG A 1 256 ? 3.054 -11.900 -1.032 1.00 66.75 256 ARG A C 1
ATOM 2017 O O . ARG A 1 256 ? 3.969 -11.553 -0.287 1.00 66.75 256 ARG A O 1
ATOM 2024 N N . GLY A 1 257 ? 3.069 -13.035 -1.735 1.00 64.81 257 GLY A N 1
ATOM 2025 C CA . GLY A 1 257 ? 4.151 -14.030 -1.677 1.00 64.81 257 GLY A CA 1
ATOM 2026 C C . GLY A 1 257 ? 5.482 -13.608 -2.320 1.00 64.81 257 GLY A C 1
ATOM 2027 O O . GLY A 1 257 ? 6.512 -14.196 -2.020 1.00 64.81 257 GLY A O 1
ATOM 2028 N N . VAL A 1 258 ? 5.503 -12.573 -3.168 1.00 59.69 258 VAL A N 1
ATOM 2029 C CA . VAL A 1 258 ? 6.743 -12.054 -3.794 1.00 59.69 258 VAL A CA 1
ATOM 2030 C C . VAL A 1 258 ? 7.541 -11.130 -2.852 1.00 59.69 258 VAL A C 1
ATOM 2032 O O . VAL A 1 258 ? 8.686 -10.780 -3.140 1.00 59.69 258 VAL A O 1
ATOM 2035 N N . TYR A 1 259 ? 6.967 -10.743 -1.707 1.00 48.00 259 TYR A N 1
ATOM 2036 C CA . TYR A 1 259 ? 7.599 -9.868 -0.708 1.00 48.00 259 TYR A CA 1
ATOM 2037 C C . TYR A 1 259 ? 7.925 -10.570 0.628 1.00 48.00 259 TYR A C 1
ATOM 2039 O O . TYR A 1 259 ? 8.189 -9.881 1.618 1.00 48.00 259 TYR A O 1
ATOM 2047 N N . THR A 1 260 ? 7.891 -11.907 0.667 1.00 44.22 260 THR A N 1
ATOM 2048 C CA . THR A 1 260 ? 8.212 -12.749 1.839 1.00 44.22 260 THR A CA 1
ATOM 2049 C C . THR A 1 260 ? 9.430 -13.622 1.589 1.00 44.22 260 THR A C 1
ATOM 2051 O O . THR A 1 260 ? 10.374 -13.517 2.400 1.00 44.22 260 THR A O 1
#

pLDDT: mean 73.87, std 20.64, range [32.28, 96.69]

Organism: Eutypa lata (strain UCR-EL1) (NCBI:txid1287681)

InterPro domains:
  IPR021565 Rabenosyn, Rab binding domain [PF11464] (203-243)
  IPR036531 Rabenosyn, Rab binding domain superfamily [SSF140125] (197-245)

Solvent-accessible surface area (backbone atoms only — not comparable to full-atom values): 15575 Å² total; per-residue (Å²): 134,54,73,65,59,49,46,69,72,38,44,70,57,54,48,52,51,55,70,67,57,69,52,71,67,56,53,36,51,53,51,31,54,50,37,51,54,49,48,66,60,44,50,62,57,42,53,62,48,40,52,68,73,71,72,50,92,86,51,84,70,52,70,67,52,57,49,49,38,52,52,42,49,50,57,47,54,63,39,50,57,51,31,52,53,34,36,51,54,46,50,69,51,91,71,94,47,70,68,57,54,50,49,29,50,52,52,34,53,53,49,51,51,52,49,54,69,64,46,58,81,62,67,83,49,68,77,60,71,59,59,80,79,65,74,89,71,90,86,81,90,81,92,83,91,85,85,88,84,91,88,85,85,87,83,90,86,80,86,89,86,90,83,88,84,86,85,79,85,80,75,82,55,58,75,63,50,52,58,54,49,52,52,55,48,52,51,54,50,50,55,50,53,49,48,51,43,49,56,51,44,56,52,49,54,50,51,42,49,52,47,55,51,50,33,55,54,27,54,76,68,66,39,60,69,59,31,54,58,41,49,53,51,44,55,54,46,61,48,51,53,49,53,44,52,50,52,45,50,51,49,52,50,57,53,55,64,76,78,112

Nearest PDB structures (foldseek):
  7q83-assembly1_B  TM=5.897E-01  e=1.808E+00  Saccharomyces cerevisiae S288C
  3uun-assembly3_A  TM=4.790E-01  e=7.682E+00  Homo sapiens

Radius of gyration: 32.21 Å; Cα contacts (8 Å, |Δi|>4): 100; chains: 1; bounding box: 110×40×99 Å